Protein AF-A0A7S2PZ03-F1 (afdb_monomer_lite)

Sequence (301 aa):
MKLISATSILLISSYASGVANAALPPGYQEFMHCPPGSCSLYIEHDKGFAGPASAYYKCYDERTEKTTEAVWTGQYTEIEAPEGWIQDPGECEPPMSDPTTNLNFDKPGGLCTTDSDCHATIRYAAPLDAIGPRLCECYAASWRLPFDETEGQTDVIMAMCDPGACDRFEAYCPLASNDNGMAECALRPIDTSSTSTSSSSSEDSPRSRPKKHTRSTTSSSTSTSSDAPPSISKKRTGSTSTSSSTSTSSDESPPSNPIKKRKPAQVQST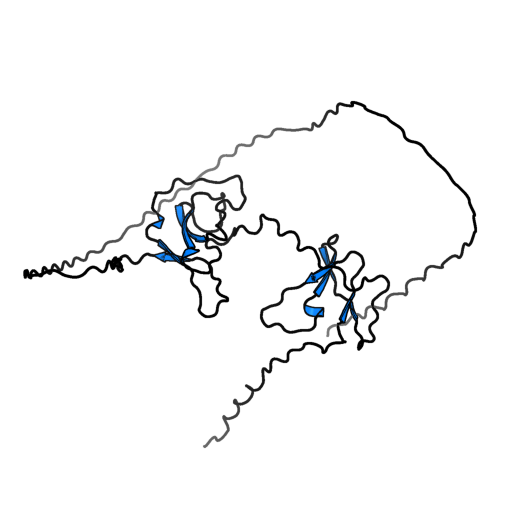TSAAASSDDSSTGIVSPTPAPAPPVQAVAEM

Organism: NCBI:txid267567

Radius of gyration: 38.67 Å; chains: 1; bounding box: 76×119×114 Å

Foldseek 3Di:
DDDDDDDDDDDDDPDDPPPPLAEDPAFAFDKWWAAPQWAKEFDDDPPPDHHYPQVGIWTAHPVVRDTDRTDGGGNPDPDDDPPRIDIHGHHDPDPPCPPLPLAPQADFFDKDLWFVQKFKDALFKAAPPGHDDDHRDITIAGPVHGHDRHSPDPHMDGHDHDPCSCVQKGWGFPDDPPDPSMGTIGIDGDPPPDPPPPPPPDDDDDDDDDDDDDDDDDDDDDDDDDDDDDDDDDDDDDDDDDDDDDDDDDDDDDDDDDDDDDDDDDDDDDDDDDDDDDDDDDDDDDDDDDDDDDDDDDDDD

Secondary structure (DSSP, 8-state):
----------------------PPPTTSS-EEEE-TT-EEEE----TT----HHHHEEEEETTTTEEEPPEEE-TT--PPPPTTPEESPPBPPP----TTTTS-SS-TT-EESSGGGEEEEE--EE-TT--SSPTT-EEEEESSS---TTTT-SS-EEP-PPTTTTTTEEEE----TTSSS-EE-EEEE--TT-------------------------------------------------------------------------------------------PPPPPPPPPP-------

Structure (mmCIF, N/CA/C/O backbone):
data_AF-A0A7S2PZ03-F1
#
_entry.id   AF-A0A7S2PZ03-F1
#
loop_
_atom_site.group_PDB
_atom_site.id
_atom_site.type_symbol
_atom_site.label_atom_id
_atom_site.label_alt_id
_atom_site.label_comp_id
_atom_site.label_asym_id
_atom_site.label_entity_id
_atom_site.label_seq_id
_atom_site.pdbx_PDB_ins_code
_atom_site.Cartn_x
_atom_site.Cartn_y
_atom_site.Cartn_z
_atom_site.occupancy
_atom_site.B_iso_or_equiv
_atom_site.auth_seq_id
_atom_site.auth_comp_id
_atom_site.auth_asym_id
_atom_site.auth_atom_id
_atom_site.pdbx_PDB_model_num
ATOM 1 N N . MET A 1 1 ? 14.331 -68.072 19.093 1.00 47.44 1 MET A N 1
ATOM 2 C CA . MET A 1 1 ? 14.050 -67.419 17.796 1.00 47.44 1 MET A CA 1
ATOM 3 C C . MET A 1 1 ? 12.548 -67.309 17.609 1.00 47.44 1 MET A C 1
ATOM 5 O O . MET A 1 1 ? 11.897 -68.345 17.616 1.00 47.44 1 MET A O 1
ATOM 9 N N . LYS A 1 2 ? 12.066 -66.069 17.455 1.00 41.53 2 LYS A N 1
ATOM 10 C CA . LYS A 1 2 ? 10.853 -65.579 16.763 1.00 41.53 2 LYS A CA 1
ATOM 11 C C . LYS A 1 2 ? 10.275 -64.408 17.563 1.00 41.53 2 LYS A C 1
ATOM 13 O O . LYS A 1 2 ? 9.546 -64.600 18.527 1.00 41.53 2 LYS A O 1
ATOM 18 N N . LEU A 1 3 ? 10.710 -63.207 17.170 1.00 44.12 3 LEU A N 1
ATOM 19 C CA . LEU A 1 3 ? 10.153 -61.933 17.608 1.00 44.12 3 LEU A CA 1
ATOM 20 C C . LEU A 1 3 ? 8.723 -61.797 17.077 1.00 44.12 3 LEU A C 1
ATOM 22 O O . LEU A 1 3 ? 8.489 -61.962 15.882 1.00 44.12 3 LEU A O 1
ATOM 26 N N . ILE A 1 4 ? 7.807 -61.438 17.968 1.00 67.44 4 ILE A N 1
ATOM 27 C CA . ILE A 1 4 ? 6.493 -60.878 17.660 1.00 67.44 4 ILE A CA 1
ATOM 28 C C . ILE A 1 4 ? 6.370 -59.650 18.563 1.00 67.44 4 ILE A C 1
ATOM 30 O O . ILE A 1 4 ? 6.353 -59.821 19.776 1.00 67.44 4 ILE A O 1
ATOM 34 N N . SER A 1 5 ? 6.344 -58.437 18.005 1.00 52.44 5 SER A N 1
ATOM 35 C CA . SER A 1 5 ? 5.714 -57.255 18.626 1.00 52.44 5 SER A CA 1
ATOM 36 C C . SER A 1 5 ? 5.769 -56.088 17.633 1.00 52.44 5 SER A C 1
ATOM 38 O O . SER A 1 5 ? 6.843 -55.613 17.286 1.00 52.44 5 SER A O 1
ATOM 40 N N . ALA A 1 6 ? 4.656 -55.808 16.959 1.00 51.88 6 ALA A N 1
ATOM 41 C CA . ALA A 1 6 ? 3.761 -54.693 17.285 1.00 51.88 6 ALA A CA 1
ATOM 42 C C . ALA A 1 6 ? 4.221 -53.364 16.657 1.00 51.88 6 ALA A C 1
ATOM 44 O O . ALA A 1 6 ? 4.848 -52.521 17.286 1.00 51.88 6 ALA A O 1
ATOM 45 N N . THR A 1 7 ? 3.859 -53.183 15.388 1.00 56.41 7 THR A N 1
ATOM 46 C CA . THR A 1 7 ? 3.870 -51.896 14.684 1.00 56.41 7 THR A CA 1
ATOM 47 C C . THR A 1 7 ? 2.458 -51.656 14.167 1.00 56.41 7 THR A C 1
ATOM 49 O O . THR A 1 7 ? 2.083 -52.034 13.060 1.00 56.41 7 THR A O 1
ATOM 52 N N . SER A 1 8 ? 1.616 -51.103 15.028 1.00 63.56 8 SER A N 1
ATOM 53 C CA . SER A 1 8 ? 0.354 -50.480 14.641 1.00 63.56 8 SER A CA 1
ATOM 54 C C . SER A 1 8 ? -0.056 -49.543 15.761 1.00 63.56 8 SER A C 1
ATOM 56 O O . SER A 1 8 ? -0.135 -49.988 16.898 1.00 63.56 8 SER A O 1
ATOM 58 N N . ILE A 1 9 ? -0.228 -48.268 15.407 1.00 57.03 9 ILE A N 1
ATOM 59 C CA . ILE A 1 9 ? -1.097 -47.210 15.957 1.00 57.03 9 ILE A CA 1
ATOM 60 C C . ILE A 1 9 ? -0.439 -45.894 15.513 1.00 57.03 9 ILE A C 1
ATOM 62 O O . ILE A 1 9 ? 0.416 -45.353 16.199 1.00 57.03 9 ILE A O 1
ATOM 66 N N . LEU A 1 10 ? -0.785 -45.418 14.317 1.00 53.34 10 LEU A N 1
ATOM 67 C CA . LEU A 1 10 ? -0.573 -44.027 13.891 1.00 53.34 10 LEU A CA 1
ATOM 68 C C . LEU A 1 10 ? -1.606 -43.681 12.810 1.00 53.34 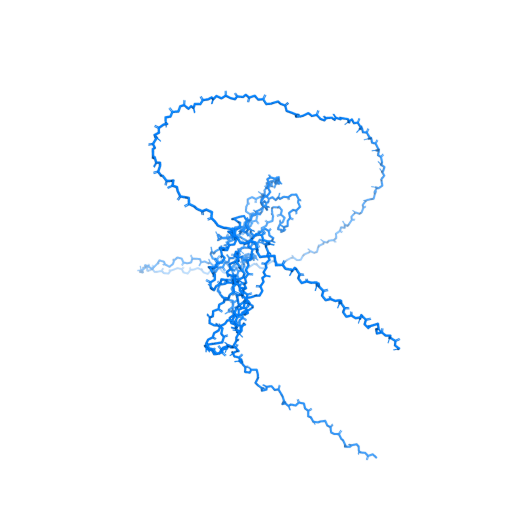10 LEU A C 1
ATOM 70 O O . LEU A 1 10 ? -1.290 -43.295 11.692 1.00 53.34 10 LEU A O 1
ATOM 74 N N . LEU A 1 11 ? -2.877 -43.890 13.135 1.00 60.62 11 LEU A N 1
ATOM 75 C CA . LEU A 1 11 ? -3.996 -43.324 12.397 1.00 60.62 11 LEU A CA 1
ATOM 76 C C . LEU A 1 11 ? -5.030 -42.897 13.433 1.00 60.62 11 LEU A C 1
ATOM 78 O O . LEU A 1 11 ? -5.255 -43.625 14.395 1.00 60.62 11 LEU A O 1
ATOM 82 N N . ILE A 1 12 ? -5.676 -41.762 13.165 1.00 55.19 12 ILE A N 1
ATOM 83 C CA . ILE A 1 12 ? -6.770 -41.117 13.910 1.00 55.19 12 ILE A CA 1
ATOM 84 C C . ILE A 1 12 ? -6.318 -39.940 14.791 1.00 55.19 12 ILE A C 1
ATOM 86 O O . ILE A 1 12 ? -6.269 -40.029 16.012 1.00 55.19 12 ILE A O 1
ATOM 90 N N . SER A 1 13 ? -6.114 -38.789 14.145 1.00 54.91 13 SER A N 1
ATOM 91 C CA . SER A 1 13 ? -6.487 -37.478 14.708 1.00 54.91 13 SER A CA 1
ATOM 92 C C . SER A 1 13 ? -6.533 -36.398 13.613 1.00 54.91 13 SER A C 1
ATOM 94 O O . SER A 1 13 ? -5.894 -35.360 13.697 1.00 54.91 13 SER A O 1
ATOM 96 N N . SER A 1 14 ? -7.312 -36.653 12.554 1.00 55.19 14 SER A N 1
ATOM 97 C CA . SER A 1 14 ? -7.628 -35.676 11.490 1.00 55.19 14 SER A CA 1
ATOM 98 C C . SER A 1 14 ? -9.059 -35.131 11.597 1.00 55.19 14 SER A C 1
ATOM 100 O O . SER A 1 14 ? -9.605 -34.626 10.621 1.00 55.19 14 SER A O 1
ATOM 102 N N . TYR A 1 15 ? -9.704 -35.272 12.757 1.00 52.19 15 TYR A N 1
ATOM 103 C CA . TYR A 1 15 ? -11.097 -34.876 12.937 1.00 52.19 15 TYR A CA 1
ATOM 104 C C . TYR A 1 15 ? -11.191 -33.543 13.676 1.00 52.19 15 TYR A C 1
ATOM 106 O O . TYR A 1 15 ? -10.755 -33.423 14.816 1.00 52.19 15 TYR A O 1
ATOM 114 N N . ALA A 1 16 ? -11.841 -32.598 12.998 1.00 52.53 16 ALA A N 1
ATOM 115 C CA . ALA A 1 16 ? -12.407 -31.363 13.523 1.00 52.53 16 ALA A CA 1
ATOM 116 C C . ALA A 1 16 ? -11.436 -30.201 13.797 1.00 52.53 16 ALA A C 1
ATOM 118 O O . ALA A 1 16 ? -11.432 -29.621 14.877 1.00 52.53 16 ALA A O 1
ATOM 119 N N . SER A 1 17 ? -10.782 -29.701 12.744 1.00 51.84 17 SER A N 1
ATOM 120 C CA . SER A 1 17 ? -10.655 -28.243 12.578 1.00 51.84 17 SER A CA 1
ATOM 121 C C . SER A 1 17 ? -12.033 -27.670 12.224 1.00 51.84 17 SER A C 1
ATOM 123 O O . SER A 1 17 ? -12.273 -27.200 11.115 1.00 51.84 17 SER A O 1
ATOM 125 N N . GLY A 1 18 ? -12.992 -27.806 13.143 1.00 58.25 18 GLY A N 1
ATOM 126 C CA . GLY A 1 18 ? -14.214 -27.026 13.074 1.00 58.25 18 GLY A CA 1
ATOM 127 C C . GLY A 1 18 ? -13.798 -25.579 13.266 1.00 58.25 18 GLY A C 1
ATOM 128 O O . GLY A 1 18 ? -13.222 -25.247 14.299 1.00 58.25 18 GLY A O 1
ATOM 129 N N . VAL A 1 19 ? -14.039 -24.743 12.260 1.00 55.88 19 VAL A N 1
ATOM 130 C CA . VAL A 1 19 ? -13.974 -23.289 12.396 1.00 55.88 19 VAL A CA 1
ATOM 131 C C . VAL A 1 19 ? -15.007 -22.884 13.444 1.00 55.88 19 VAL A C 1
ATOM 133 O O . VAL A 1 19 ? -16.175 -22.643 13.149 1.00 55.88 19 VAL A O 1
ATOM 136 N N . ALA A 1 20 ? -14.599 -22.907 14.710 1.00 58.03 20 ALA A N 1
ATOM 137 C CA . ALA A 1 20 ? -15.341 -22.271 15.772 1.00 58.03 20 ALA A CA 1
ATOM 138 C C . ALA A 1 20 ? -15.239 -20.777 15.485 1.00 58.03 20 ALA A C 1
ATOM 140 O O . ALA A 1 20 ? -14.230 -20.146 15.789 1.00 58.03 20 ALA A O 1
ATOM 141 N N . ASN A 1 21 ? -16.264 -20.231 14.833 1.00 61.31 21 ASN A N 1
ATOM 142 C CA . ASN A 1 21 ? -16.453 -18.794 14.766 1.00 61.31 21 ASN A CA 1
ATOM 143 C C . ASN A 1 21 ? -16.677 -18.337 16.208 1.00 61.31 21 ASN A C 1
ATOM 145 O O . ASN A 1 21 ? -17.795 -18.400 16.718 1.00 61.31 21 ASN A O 1
ATOM 149 N N . ALA A 1 22 ? -15.599 -17.949 16.887 1.00 63.94 22 ALA A N 1
ATOM 150 C CA . ALA A 1 22 ? -15.601 -17.445 18.255 1.00 63.94 22 ALA A CA 1
ATOM 151 C C . ALA A 1 22 ? -16.121 -15.998 18.294 1.00 63.94 22 ALA A C 1
ATOM 153 O O . ALA A 1 22 ? -15.544 -15.124 18.938 1.00 63.94 22 ALA A O 1
ATOM 154 N N . ALA A 1 23 ? -17.210 -15.741 17.568 1.00 73.38 23 ALA A N 1
ATOM 155 C CA . ALA A 1 23 ? -17.984 -14.531 17.726 1.00 73.38 23 ALA A CA 1
ATOM 156 C C . ALA A 1 23 ? -18.760 -14.680 19.033 1.00 73.38 23 ALA A C 1
ATOM 158 O O . ALA A 1 23 ? -19.562 -15.606 19.192 1.00 73.38 23 ALA A O 1
ATOM 159 N N . LEU A 1 24 ? -18.490 -13.795 19.990 1.00 77.19 24 LEU A N 1
ATOM 160 C CA . LEU A 1 24 ? -19.321 -13.709 21.180 1.00 77.19 24 LEU A CA 1
ATOM 161 C C . LEU A 1 24 ? -20.764 -13.416 20.739 1.00 77.19 24 LEU A C 1
ATOM 163 O O . LEU A 1 24 ? -20.967 -12.634 19.804 1.00 77.19 24 LEU A O 1
ATOM 167 N N . PRO A 1 25 ? -21.771 -14.045 21.365 1.00 80.94 25 PRO A N 1
ATOM 168 C CA . PRO A 1 25 ? -23.154 -13.722 21.065 1.00 80.94 25 PRO A CA 1
ATOM 169 C C . PRO A 1 25 ? -23.424 -12.231 21.337 1.00 80.94 25 PRO A C 1
ATOM 171 O O . PRO A 1 25 ? -22.733 -11.618 22.161 1.00 80.94 25 PRO A O 1
ATOM 174 N N . PRO A 1 26 ? -24.430 -11.640 20.667 1.00 81.81 26 PRO A N 1
ATOM 175 C CA . PRO A 1 26 ? -24.859 -10.272 20.944 1.00 81.81 26 PRO A CA 1
ATOM 176 C C . PRO A 1 26 ? -25.066 -10.054 22.450 1.00 81.81 26 PRO A C 1
ATOM 178 O O . PRO A 1 26 ? -25.585 -10.939 23.133 1.00 81.81 26 PRO A O 1
ATOM 181 N N . GLY A 1 27 ? -24.639 -8.901 22.968 1.00 87.12 27 GLY A N 1
ATOM 182 C CA . GLY A 1 27 ? -24.796 -8.546 24.382 1.00 87.12 27 GLY A CA 1
ATOM 183 C C . GLY A 1 27 ? -23.545 -8.572 25.254 1.00 87.12 27 GLY A C 1
ATOM 184 O O . GLY A 1 27 ? -23.590 -8.051 26.365 1.00 87.12 27 GLY A O 1
ATOM 185 N N . TYR A 1 28 ? -22.426 -9.120 24.771 1.00 91.31 28 TYR A N 1
ATOM 186 C CA . TYR A 1 28 ? -21.164 -9.142 25.531 1.00 91.31 28 TYR A CA 1
ATOM 187 C C . TYR A 1 28 ? -20.193 -8.001 25.186 1.00 91.31 28 TYR A C 1
ATOM 189 O O . TYR A 1 28 ? -19.332 -7.666 25.990 1.00 91.31 28 TYR A O 1
ATOM 197 N N . GLN A 1 29 ? -20.294 -7.429 23.987 1.00 93.38 29 GLN A N 1
ATOM 198 C CA . GLN A 1 29 ? -19.396 -6.383 23.482 1.00 93.38 29 GLN A CA 1
ATOM 199 C C . GLN A 1 29 ? -20.195 -5.421 22.598 1.00 93.38 29 GLN A C 1
ATOM 201 O O . GLN A 1 29 ? -20.009 -5.375 21.386 1.00 93.38 29 GLN A O 1
ATOM 206 N N . GLU A 1 30 ? -21.171 -4.743 23.197 1.00 94.31 30 GLU A N 1
ATOM 207 C CA . GLU A 1 30 ? -22.087 -3.853 22.473 1.00 94.31 30 GLU A CA 1
ATOM 208 C C . GLU A 1 30 ? -21.525 -2.441 22.352 1.00 94.31 30 GLU A C 1
ATOM 210 O O . GLU A 1 30 ? -21.660 -1.832 21.296 1.00 94.31 30 GLU A O 1
ATOM 215 N N . PHE A 1 31 ? -20.881 -1.949 23.412 1.00 97.00 31 PHE A N 1
ATOM 216 C CA . PHE A 1 31 ? -20.395 -0.577 23.483 1.00 97.00 31 PHE A CA 1
ATOM 217 C C . PHE A 1 31 ? -18.911 -0.553 23.811 1.00 97.00 31 PHE A C 1
ATOM 219 O O . PHE A 1 31 ? -18.466 -1.156 24.800 1.00 97.00 31 PHE A O 1
ATOM 226 N N . MET A 1 32 ? -18.162 0.164 22.983 1.00 97.56 32 MET A N 1
ATOM 227 C CA . MET A 1 32 ? -16.731 0.366 23.128 1.00 97.56 32 MET A CA 1
ATOM 228 C C . MET A 1 32 ? -16.493 1.668 23.880 1.00 97.56 32 MET A C 1
ATOM 230 O O . MET A 1 32 ? -16.954 2.723 23.464 1.00 97.56 32 MET A O 1
ATOM 234 N N . HIS A 1 33 ? -15.742 1.625 24.971 1.00 98.38 33 HIS A N 1
ATOM 235 C CA . HIS A 1 33 ? -15.369 2.824 25.714 1.00 98.38 33 HIS A CA 1
ATOM 236 C C . HIS A 1 33 ? -13.892 3.118 25.508 1.00 98.38 33 HIS A C 1
ATOM 238 O O . HIS A 1 33 ? -13.062 2.208 25.604 1.00 98.38 33 HIS A O 1
ATOM 244 N N . CYS A 1 34 ? -13.568 4.394 25.296 1.00 98.56 34 CYS A N 1
ATOM 245 C CA . CYS A 1 34 ? -12.196 4.872 25.142 1.00 98.56 34 CYS A CA 1
ATOM 246 C C . CYS A 1 34 ? -11.848 6.041 26.064 1.00 98.56 34 CYS A C 1
ATOM 248 O O . CYS A 1 34 ? -12.735 6.801 26.460 1.00 98.56 34 CYS A O 1
ATOM 250 N N . PRO A 1 35 ? -10.550 6.247 26.358 1.00 98.38 35 PRO A N 1
ATOM 251 C CA . PRO A 1 35 ? -10.088 7.449 27.035 1.00 98.38 35 PRO A CA 1
ATOM 252 C C . PRO A 1 35 ? -10.501 8.727 26.281 1.00 98.38 35 PRO A C 1
ATOM 254 O O . PRO A 1 35 ? -10.578 8.729 25.048 1.00 98.38 35 PRO A O 1
ATOM 257 N N . PRO A 1 36 ? -10.734 9.842 26.992 1.00 97.69 36 PRO A N 1
ATOM 258 C CA . PRO A 1 36 ? -11.101 11.099 26.357 1.00 97.69 36 PRO A CA 1
ATOM 259 C C . PRO A 1 36 ? -9.986 11.602 25.432 1.00 97.69 36 PRO A C 1
ATOM 261 O O . PRO A 1 36 ? -8.812 11.620 25.803 1.00 97.69 36 PRO A O 1
ATOM 264 N N . GLY A 1 37 ? -10.371 12.044 24.233 1.00 96.50 37 GLY A N 1
ATOM 265 C CA . GLY A 1 37 ? -9.438 12.477 23.188 1.00 96.50 37 GLY A CA 1
ATOM 266 C C . GLY A 1 37 ? -8.885 11.343 22.322 1.00 96.50 37 GLY A C 1
ATOM 267 O O . GLY A 1 37 ? -8.108 11.622 21.418 1.00 96.50 37 GLY A O 1
ATOM 268 N N . SER A 1 38 ? -9.279 10.090 22.571 1.00 97.94 38 SER A N 1
ATOM 269 C CA . SER A 1 38 ? -9.024 8.973 21.658 1.00 97.94 38 SER A CA 1
ATOM 270 C C . SER A 1 38 ? -10.199 8.745 20.700 1.00 97.94 38 SER A C 1
ATOM 272 O O . SER A 1 38 ? -11.353 8.993 21.053 1.00 97.94 38 SER A O 1
ATOM 274 N N . CYS A 1 39 ? -9.901 8.231 19.512 1.00 97.94 39 CYS A N 1
ATOM 275 C CA . CYS A 1 39 ? -10.860 7.783 18.502 1.00 97.94 39 CYS A CA 1
ATOM 276 C C . CYS A 1 39 ? -10.876 6.247 18.406 1.00 97.94 39 CYS A C 1
ATOM 278 O O . CYS A 1 39 ? -9.997 5.573 18.960 1.00 97.94 39 CYS A O 1
ATOM 280 N N . SER A 1 40 ? -11.882 5.678 17.738 1.00 97.75 40 SER A N 1
ATOM 281 C CA . SER A 1 40 ? -11.933 4.237 17.471 1.00 97.75 40 SER A CA 1
ATOM 282 C C . SER A 1 40 ? -11.113 3.894 16.223 1.00 97.75 40 SER A C 1
ATOM 284 O O . SER A 1 40 ? -11.355 4.395 15.129 1.00 97.75 40 SER A O 1
ATOM 286 N N . LEU A 1 41 ? -10.106 3.039 16.391 1.00 96.12 41 LEU A N 1
ATOM 287 C CA . LEU A 1 41 ? -9.223 2.576 15.325 1.00 96.12 41 LEU A CA 1
ATOM 288 C C . LEU A 1 41 ? -9.540 1.120 14.997 1.00 96.12 41 LEU A C 1
ATOM 290 O O . LEU A 1 41 ? -9.427 0.255 15.869 1.00 96.12 41 LEU A O 1
ATOM 294 N N . TYR A 1 42 ? -9.882 0.855 13.737 1.00 95.44 42 TYR A N 1
ATOM 295 C CA . TYR A 1 42 ? -10.024 -0.503 13.224 1.00 95.44 42 TYR A CA 1
ATOM 296 C C . TYR A 1 42 ? -8.653 -1.121 12.924 1.00 95.44 42 TYR A C 1
ATOM 298 O O . TYR A 1 42 ? -7.783 -0.483 12.333 1.00 95.44 42 TYR A O 1
ATOM 306 N N . ILE A 1 43 ? -8.468 -2.377 13.317 1.00 94.00 43 ILE A N 1
ATOM 307 C CA . ILE A 1 43 ? -7.257 -3.162 13.097 1.00 94.00 43 ILE A CA 1
ATOM 308 C C . ILE A 1 43 ? -7.579 -4.270 12.110 1.00 94.00 43 ILE A C 1
ATOM 310 O O . ILE A 1 43 ? -8.412 -5.142 12.371 1.00 94.00 43 ILE A O 1
ATOM 314 N N . GLU A 1 44 ? -6.878 -4.245 10.982 1.00 91.00 44 GLU A N 1
ATOM 315 C CA . GLU A 1 44 ? -6.923 -5.327 10.013 1.00 91.00 44 GLU A CA 1
ATOM 316 C C . GLU A 1 44 ? -6.206 -6.564 10.565 1.00 91.00 44 GLU A C 1
ATOM 318 O O . GLU A 1 44 ? -5.082 -6.496 11.061 1.00 91.00 44 GLU A O 1
ATOM 323 N N . HIS A 1 45 ? -6.880 -7.707 10.466 1.00 90.50 45 HIS A N 1
ATOM 324 C CA . HIS A 1 45 ? -6.330 -9.022 10.786 1.00 90.50 45 HIS A CA 1
ATOM 325 C C . HIS A 1 45 ? -6.174 -9.845 9.512 1.00 90.50 45 HIS A C 1
ATOM 327 O O . HIS A 1 45 ? -6.796 -9.555 8.487 1.00 90.50 45 HIS A O 1
ATOM 333 N N . ASP A 1 46 ? -5.390 -10.917 9.601 1.00 87.69 46 ASP A N 1
ATOM 334 C CA . ASP A 1 46 ? -5.234 -11.870 8.507 1.00 87.69 46 ASP A CA 1
ATOM 335 C C . ASP A 1 46 ? -6.586 -12.419 8.026 1.00 87.69 46 ASP A C 1
ATOM 337 O O . ASP A 1 46 ? -7.534 -12.640 8.792 1.00 87.69 46 ASP A O 1
ATOM 341 N N . LYS A 1 47 ? -6.669 -12.690 6.720 1.00 80.38 47 LYS A N 1
ATOM 342 C CA . LYS A 1 47 ? -7.884 -13.207 6.084 1.00 80.38 47 LYS A CA 1
ATOM 343 C C . LYS A 1 47 ? -8.351 -14.494 6.772 1.00 80.38 47 LYS A C 1
ATOM 345 O O . LYS A 1 47 ? -7.626 -15.483 6.829 1.00 80.38 47 LYS A O 1
ATOM 350 N N . GLY A 1 48 ? -9.610 -14.498 7.210 1.00 85.00 48 GLY A N 1
ATOM 351 C CA . GLY A 1 48 ? -10.232 -15.643 7.880 1.00 85.00 48 GLY A CA 1
ATOM 352 C C . GLY A 1 48 ? -10.129 -15.613 9.404 1.00 85.00 48 GLY A C 1
ATOM 353 O O . GLY A 1 48 ? -10.662 -16.516 10.049 1.00 85.00 48 GLY A O 1
ATOM 354 N N . PHE A 1 49 ? -9.507 -14.583 9.985 1.00 88.38 49 PHE A N 1
ATOM 355 C CA . PHE A 1 49 ? -9.666 -14.305 11.405 1.00 88.38 49 PHE A CA 1
ATOM 356 C C . PHE A 1 49 ? -11.143 -14.005 11.705 1.00 88.38 49 PHE A C 1
ATOM 358 O O . PHE A 1 49 ? -11.790 -13.218 11.017 1.00 88.38 49 PHE A O 1
ATOM 365 N N . ALA A 1 50 ? -11.690 -14.689 12.707 1.00 87.38 50 ALA A N 1
ATOM 366 C CA . ALA A 1 50 ? -13.036 -14.489 13.222 1.00 87.38 50 ALA A CA 1
ATOM 367 C C . ALA A 1 50 ? -12.933 -14.471 14.748 1.00 87.38 50 ALA A C 1
ATOM 369 O O . ALA A 1 50 ? -12.536 -15.463 15.360 1.00 87.38 50 ALA A O 1
ATOM 370 N N . GLY A 1 51 ? -13.262 -13.339 15.360 1.00 89.56 51 GLY A N 1
ATOM 371 C CA . GLY A 1 51 ? -13.023 -13.101 16.777 1.00 89.56 51 GLY A CA 1
ATOM 372 C C . GLY A 1 51 ? -13.993 -12.080 17.371 1.00 89.56 51 GLY A C 1
ATOM 373 O O . GLY A 1 51 ? -14.901 -11.619 16.675 1.00 89.56 51 GLY A O 1
ATOM 374 N N . PRO A 1 52 ? -13.822 -11.743 18.658 1.00 93.06 52 PRO A N 1
ATOM 375 C CA . PRO A 1 52 ? -14.612 -10.712 19.325 1.00 93.06 52 PRO A CA 1
ATOM 376 C C . PRO A 1 52 ? -14.386 -9.332 18.689 1.00 93.06 52 PRO A C 1
ATOM 378 O O . PRO A 1 52 ? -13.317 -9.074 18.135 1.00 93.06 52 PRO A O 1
ATOM 381 N N . ALA A 1 53 ? -15.356 -8.422 18.816 1.00 93.31 53 ALA A N 1
ATOM 382 C CA . ALA A 1 53 ? -15.241 -7.041 18.334 1.00 93.31 53 ALA A CA 1
ATOM 383 C C . ALA A 1 53 ? -14.013 -6.330 18.930 1.00 93.31 53 ALA A C 1
ATOM 385 O O . ALA A 1 53 ? -13.313 -5.601 18.230 1.00 93.31 53 ALA A O 1
ATOM 386 N N . SER A 1 54 ? -13.669 -6.656 20.179 1.00 94.94 54 SER A N 1
ATOM 387 C CA . SER A 1 54 ? -12.465 -6.167 20.857 1.00 94.94 54 SER A CA 1
ATOM 388 C C . SER A 1 54 ? -11.144 -6.523 20.181 1.00 94.94 54 SER A C 1
ATOM 390 O O . SER A 1 54 ? -10.135 -5.893 20.470 1.00 94.94 54 SER A O 1
ATOM 392 N N . ALA A 1 55 ? -11.112 -7.534 19.311 1.00 95.12 55 ALA A N 1
ATOM 393 C CA . ALA A 1 55 ? -9.919 -7.825 18.526 1.00 95.12 55 ALA A CA 1
ATOM 394 C C . ALA A 1 55 ? -9.756 -6.837 17.361 1.00 95.12 55 ALA A C 1
ATOM 396 O O . ALA A 1 55 ? -8.630 -6.533 16.978 1.00 95.12 55 ALA A O 1
ATOM 397 N N . TYR A 1 56 ? -10.863 -6.335 16.812 1.00 95.38 56 TYR A N 1
ATOM 398 C CA . TYR A 1 56 ? -10.877 -5.487 15.622 1.00 95.38 56 TYR A CA 1
ATOM 399 C C . TYR A 1 56 ? -10.794 -4.001 15.925 1.00 95.38 56 TYR A C 1
ATOM 401 O O . TYR A 1 56 ? -10.421 -3.250 15.038 1.00 95.38 56 TYR A O 1
ATOM 409 N N . TYR A 1 57 ? -11.128 -3.563 17.138 1.00 96.81 57 TYR A N 1
ATOM 410 C CA . TYR A 1 57 ? -11.108 -2.144 17.471 1.00 96.81 57 TYR A CA 1
ATOM 411 C C . TYR A 1 57 ? -10.265 -1.853 18.706 1.00 96.81 57 TYR A C 1
ATOM 413 O O . TYR A 1 57 ? -10.342 -2.554 19.718 1.00 96.81 57 TYR A O 1
ATOM 421 N N . LYS A 1 58 ? -9.492 -0.768 18.623 1.00 97.44 58 LYS A N 1
ATOM 422 C CA . LYS A 1 58 ? -8.716 -0.191 19.726 1.00 97.44 58 LYS A CA 1
ATOM 423 C C . LYS A 1 58 ? -8.950 1.307 19.828 1.00 97.44 58 LYS A C 1
ATOM 425 O O . LYS A 1 58 ? -9.415 1.939 18.887 1.00 97.44 58 LYS A O 1
ATOM 430 N N . CYS A 1 59 ? -8.602 1.879 20.970 1.00 98.25 59 CYS A N 1
ATOM 431 C CA . CYS A 1 59 ? -8.616 3.322 21.160 1.00 98.25 59 CYS A CA 1
ATOM 432 C C . CYS A 1 59 ? -7.280 3.901 20.691 1.00 98.25 59 CYS A C 1
ATOM 434 O O . CYS A 1 59 ? -6.229 3.441 21.142 1.00 98.25 59 CYS A O 1
ATOM 436 N N . TYR A 1 60 ? -7.296 4.904 19.821 1.00 97.50 60 TYR A N 1
ATOM 437 C CA . TYR A 1 60 ? -6.085 5.568 19.337 1.00 97.50 60 TYR A CA 1
ATOM 438 C C . TYR A 1 60 ? -6.080 7.042 19.734 1.00 97.50 60 TYR A C 1
ATOM 440 O O . TYR A 1 60 ? -7.056 7.751 19.506 1.00 97.50 60 TYR A O 1
ATOM 448 N N . ASP A 1 61 ? -4.991 7.493 20.353 1.00 97.06 61 ASP A N 1
ATOM 449 C CA . ASP A 1 61 ? -4.761 8.900 20.684 1.00 97.06 61 ASP A CA 1
ATOM 450 C C . ASP A 1 61 ? -3.826 9.518 19.640 1.00 97.06 61 ASP A C 1
ATOM 452 O O . ASP A 1 61 ? -2.618 9.275 19.659 1.00 97.06 61 ASP A O 1
ATOM 456 N N . GLU A 1 62 ? -4.384 10.344 18.754 1.00 92.81 62 GLU A N 1
ATOM 457 C CA . GLU A 1 62 ? -3.650 11.030 17.681 1.00 92.81 62 GLU A CA 1
ATOM 458 C C . GLU A 1 62 ? -2.501 11.900 18.200 1.00 92.81 62 GLU A C 1
ATOM 460 O O . GLU A 1 62 ? -1.488 12.063 17.526 1.00 92.81 62 GLU A O 1
ATOM 465 N N . ARG A 1 63 ? -2.624 12.462 19.408 1.00 93.88 63 ARG A N 1
ATOM 466 C CA . ARG A 1 63 ? -1.610 13.371 19.955 1.00 93.88 63 ARG A CA 1
ATOM 467 C C . ARG A 1 63 ? -0.388 12.622 20.468 1.00 93.88 63 ARG A C 1
ATOM 469 O O . ARG A 1 63 ? 0.708 13.179 20.483 1.00 93.88 63 ARG A O 1
ATOM 476 N N . THR A 1 64 ? -0.585 11.413 20.987 1.00 96.06 64 THR A N 1
ATOM 477 C CA . THR A 1 64 ? 0.502 10.608 21.561 1.00 96.06 64 THR A CA 1
ATOM 478 C C . THR A 1 64 ? 0.933 9.454 20.667 1.00 96.06 64 THR A C 1
ATOM 480 O O . THR A 1 64 ? 1.926 8.807 20.996 1.00 96.06 64 THR A O 1
ATOM 483 N N . GLU A 1 65 ? 0.206 9.214 19.571 1.00 93.56 65 GLU A N 1
ATOM 484 C CA . GLU A 1 65 ? 0.376 8.091 18.643 1.00 93.56 65 GLU A CA 1
ATOM 485 C C . GLU A 1 65 ? 0.347 6.732 19.361 1.00 93.56 65 GLU A C 1
ATOM 487 O O . GLU A 1 65 ? 1.018 5.770 18.983 1.00 93.56 65 GLU A O 1
ATOM 492 N N . LYS A 1 66 ? -0.421 6.641 20.455 1.00 96.50 66 LYS A N 1
ATOM 493 C CA . LYS A 1 66 ? -0.536 5.422 21.261 1.00 96.50 66 LYS A CA 1
ATOM 494 C C . LYS A 1 66 ? -1.889 4.770 21.060 1.00 96.50 66 LYS A C 1
ATOM 496 O O . LYS A 1 66 ? -2.935 5.391 21.232 1.00 96.50 66 LYS A O 1
ATOM 501 N N . THR A 1 67 ? -1.854 3.471 20.789 1.00 96.69 67 THR A N 1
ATOM 502 C CA . THR A 1 67 ? -3.029 2.604 20.864 1.00 96.69 67 THR A CA 1
ATOM 503 C C . THR A 1 67 ? -3.205 2.086 22.286 1.00 96.69 67 THR A C 1
ATOM 505 O O . THR A 1 67 ? -2.245 1.613 22.901 1.00 96.69 67 THR A O 1
ATOM 508 N N . THR A 1 68 ? -4.429 2.115 22.791 1.00 97.62 68 THR A N 1
ATOM 509 C CA . THR A 1 68 ? -4.822 1.535 24.076 1.00 97.62 68 THR A CA 1
ATOM 510 C C . THR A 1 68 ? -5.976 0.558 23.875 1.00 97.62 68 THR A C 1
ATOM 512 O O . THR A 1 68 ? -6.751 0.671 22.923 1.00 97.62 68 THR A O 1
ATOM 515 N N . GLU A 1 69 ? -6.058 -0.450 24.742 1.00 97.56 69 GLU A N 1
ATOM 516 C CA . GLU A 1 69 ? -7.160 -1.412 24.711 1.00 97.56 69 GLU A CA 1
ATOM 517 C C . GLU A 1 69 ? -8.453 -0.734 25.169 1.00 97.56 69 GLU A C 1
ATOM 519 O O . GLU A 1 69 ? -8.467 -0.016 26.173 1.00 97.56 69 GLU A O 1
ATOM 524 N N . ALA A 1 70 ? -9.533 -0.968 24.428 1.00 97.31 70 ALA A N 1
ATOM 525 C CA . ALA A 1 70 ? -10.838 -0.426 24.765 1.00 97.31 70 ALA A CA 1
ATOM 526 C C . ALA A 1 70 ? -11.515 -1.250 25.865 1.00 97.31 70 ALA A C 1
ATOM 528 O O . ALA A 1 70 ? -11.324 -2.467 25.958 1.00 97.31 70 ALA A O 1
ATOM 529 N N . VAL A 1 71 ? -12.354 -0.599 26.669 1.00 98.00 71 VAL A N 1
ATOM 530 C CA . VAL A 1 71 ? -13.208 -1.301 27.632 1.00 98.00 71 VAL A CA 1
ATOM 531 C C . VAL A 1 71 ? -14.540 -1.588 26.960 1.00 98.00 71 VAL A C 1
ATOM 533 O O . VAL A 1 71 ? -15.241 -0.674 26.537 1.00 98.00 71 VAL A O 1
ATOM 536 N N . TRP A 1 72 ? -14.884 -2.867 26.852 1.00 97.00 72 TRP A N 1
ATOM 537 C CA . TRP A 1 72 ? -16.124 -3.305 26.222 1.00 97.00 72 TRP A CA 1
ATOM 538 C C . TRP A 1 72 ? -17.181 -3.583 27.275 1.00 97.00 72 TRP A C 1
ATOM 540 O O . TRP A 1 72 ? -16.931 -4.300 28.244 1.00 97.00 72 TRP A O 1
ATOM 550 N N . THR A 1 73 ? -18.365 -3.028 27.053 1.00 96.69 73 THR A N 1
ATOM 551 C CA . THR A 1 73 ? -19.541 -3.234 27.903 1.00 96.69 73 THR A CA 1
ATOM 552 C C . THR A 1 73 ? -20.701 -3.757 27.058 1.00 96.69 73 THR A C 1
ATOM 554 O O . THR A 1 73 ? -20.706 -3.635 25.830 1.00 96.69 73 THR A O 1
ATOM 557 N N . GLY A 1 74 ? -21.689 -4.362 27.702 1.00 95.38 74 GLY A N 1
ATOM 558 C CA . GLY A 1 74 ? -22.916 -4.830 27.070 1.00 95.38 74 GLY A CA 1
ATOM 559 C C . GLY A 1 74 ? -23.929 -5.309 28.103 1.00 95.38 74 GLY A C 1
ATOM 560 O O . GLY A 1 74 ? -23.604 -5.465 29.282 1.00 95.38 74 GLY A O 1
ATOM 561 N N . GLN A 1 75 ? -25.162 -5.560 27.663 1.00 95.75 75 GLN A N 1
ATOM 562 C CA . GLN A 1 75 ? -26.268 -5.992 28.535 1.00 95.75 75 GLN A CA 1
ATOM 563 C C . GLN A 1 75 ? -25.988 -7.260 29.371 1.00 95.75 75 GLN A C 1
ATOM 565 O O . GLN A 1 75 ? -26.659 -7.479 30.379 1.00 95.75 75 GLN A O 1
ATOM 570 N N . TYR A 1 76 ? -25.032 -8.104 28.960 1.00 94.00 76 TYR A N 1
ATOM 571 C CA . TYR A 1 76 ? -24.676 -9.353 29.648 1.00 94.00 76 TYR A CA 1
ATOM 572 C C . TYR A 1 76 ? -23.305 -9.316 30.332 1.00 94.00 76 TYR A C 1
ATOM 574 O O . TYR A 1 76 ? -22.819 -10.354 30.786 1.00 94.00 76 TYR A O 1
ATOM 582 N N . THR A 1 77 ? -22.671 -8.146 30.420 1.00 92.94 77 THR A N 1
ATOM 583 C CA . THR A 1 77 ? -21.412 -7.966 31.151 1.00 92.94 77 THR A CA 1
ATOM 584 C C . THR A 1 77 ? -21.626 -7.112 32.388 1.00 92.94 77 THR A C 1
ATOM 586 O O . THR A 1 77 ? -22.227 -6.049 32.302 1.00 92.94 77 THR A O 1
ATOM 589 N N . GLU A 1 78 ? -21.046 -7.515 33.515 1.00 94.94 78 GLU A N 1
ATOM 590 C CA . GLU A 1 78 ? -21.000 -6.708 34.747 1.00 94.94 78 GLU A CA 1
ATOM 591 C C . GLU A 1 78 ? -19.843 -5.687 34.740 1.00 94.94 78 GLU A C 1
ATOM 593 O O . GLU A 1 78 ? -19.440 -5.178 35.782 1.00 94.94 78 GLU A O 1
ATOM 598 N N . ILE A 1 79 ? -19.253 -5.424 33.571 1.00 95.56 79 ILE A N 1
ATOM 599 C CA . ILE A 1 79 ? -18.113 -4.519 33.431 1.00 95.56 79 ILE A CA 1
ATOM 600 C C . ILE A 1 79 ? -18.647 -3.096 33.300 1.00 95.56 79 ILE A C 1
ATOM 602 O O . ILE A 1 79 ? -19.391 -2.788 32.371 1.00 95.56 79 ILE A O 1
ATOM 606 N N . GLU A 1 80 ? -18.227 -2.226 34.211 1.00 97.06 80 GLU A N 1
ATOM 607 C CA . GLU A 1 80 ? -18.454 -0.787 34.117 1.00 97.06 80 GLU A CA 1
ATOM 608 C C . GLU A 1 80 ? -17.223 -0.108 33.507 1.00 97.06 80 GLU A C 1
ATOM 610 O O . GLU A 1 80 ? -16.078 -0.443 33.830 1.00 97.06 80 GLU A O 1
ATOM 615 N N . ALA A 1 81 ? -17.454 0.841 32.599 1.0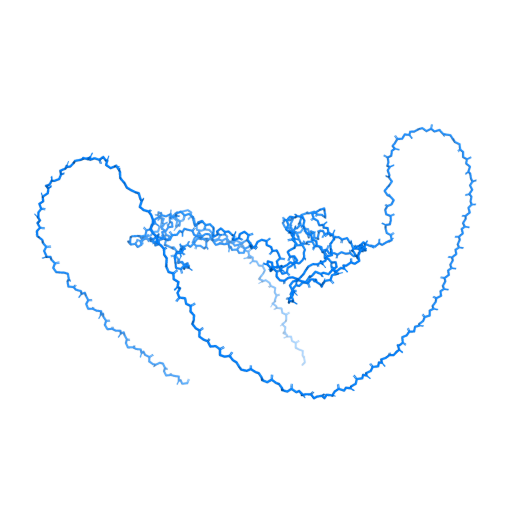0 97.31 81 ALA A N 1
ATOM 616 C CA . ALA A 1 81 ? -16.379 1.628 32.014 1.00 97.31 81 ALA A CA 1
ATOM 617 C C . ALA A 1 81 ? -15.756 2.563 33.069 1.00 97.31 81 ALA A C 1
ATOM 619 O O . ALA A 1 81 ? -16.479 3.078 33.927 1.00 97.31 81 ALA A O 1
ATOM 620 N N . PRO A 1 82 ? -14.435 2.819 33.023 1.00 97.81 82 PRO A N 1
ATOM 621 C CA . PRO A 1 82 ? -13.813 3.765 33.939 1.00 97.81 82 PRO A CA 1
ATOM 622 C C . PRO A 1 82 ? -14.407 5.174 33.798 1.00 97.81 82 PRO A C 1
ATOM 624 O O . PRO A 1 82 ? -14.818 5.595 32.716 1.00 97.81 82 PRO A O 1
ATOM 627 N N . GLU A 1 83 ? -14.415 5.927 34.899 1.00 97.62 83 GLU A N 1
ATOM 628 C CA . GLU A 1 83 ? -14.983 7.275 34.923 1.00 97.62 83 GLU A CA 1
ATOM 629 C C . GLU A 1 83 ? -14.306 8.196 33.890 1.00 97.62 83 GLU A C 1
ATOM 631 O O . GLU A 1 83 ? -13.078 8.258 33.785 1.00 97.62 83 GLU A O 1
ATOM 636 N N . GLY A 1 84 ? -15.124 8.914 33.114 1.00 97.12 84 GLY A N 1
ATOM 637 C CA . GLY A 1 84 ? -14.667 9.863 32.094 1.00 97.12 84 GLY A CA 1
ATOM 638 C C . GLY A 1 84 ? -14.315 9.251 30.735 1.00 97.12 84 GLY A C 1
ATOM 639 O O . GLY A 1 84 ? -13.901 9.991 29.841 1.00 97.12 84 GLY A O 1
ATOM 640 N N . TRP A 1 85 ? -14.478 7.938 30.556 1.00 98.06 85 TRP A N 1
ATOM 641 C CA . TRP A 1 85 ? -14.344 7.308 29.244 1.00 98.06 85 TRP A CA 1
ATOM 642 C C . TRP A 1 85 ? -15.556 7.629 28.362 1.00 98.06 85 TRP A C 1
ATOM 644 O O . TRP A 1 85 ? -16.683 7.762 28.841 1.00 98.06 85 TRP A O 1
ATOM 654 N N . ILE A 1 86 ? -15.303 7.803 27.068 1.00 98.12 86 ILE A N 1
ATOM 655 C CA . ILE A 1 86 ? -16.313 8.144 26.068 1.00 98.12 86 ILE A CA 1
ATOM 656 C C . ILE A 1 86 ? -16.806 6.848 25.437 1.00 98.12 86 ILE A C 1
ATOM 658 O O . ILE A 1 86 ? -16.004 6.059 24.933 1.00 98.12 86 ILE A O 1
ATOM 662 N N . GLN A 1 87 ? -18.121 6.657 25.464 1.00 97.88 87 GLN A N 1
ATOM 663 C CA . GLN A 1 87 ? -18.787 5.555 24.789 1.00 97.88 87 GLN A CA 1
ATOM 664 C C . GLN A 1 87 ? -18.845 5.808 23.277 1.00 97.88 87 GLN A C 1
ATOM 666 O O . GLN A 1 87 ? -19.257 6.888 22.854 1.00 97.88 87 GLN A O 1
ATOM 671 N N . ASP A 1 88 ? -18.462 4.798 22.501 1.00 96.62 88 ASP A N 1
ATOM 672 C CA . ASP A 1 88 ? -18.476 4.733 21.039 1.00 96.62 88 ASP A CA 1
ATOM 673 C C . ASP A 1 88 ? -17.893 6.003 20.392 1.00 96.62 88 ASP A C 1
ATOM 675 O O . ASP A 1 88 ? -18.604 6.741 19.699 1.00 96.62 88 ASP A O 1
ATOM 679 N N . PRO A 1 89 ? -16.600 6.313 20.639 1.00 97.00 89 PRO A N 1
ATOM 680 C CA . PRO A 1 89 ? -15.972 7.465 20.009 1.00 97.00 89 PRO A CA 1
ATOM 681 C C . PRO A 1 89 ? -15.989 7.303 18.485 1.00 97.00 89 PRO A C 1
ATOM 683 O O . PRO A 1 89 ? -15.915 6.186 17.961 1.00 97.00 89 PRO A O 1
ATOM 686 N N . GLY A 1 90 ? -16.036 8.433 17.774 1.00 96.56 90 GLY A N 1
ATOM 687 C CA . GLY A 1 90 ? -15.956 8.444 16.315 1.00 96.56 90 GLY A CA 1
ATOM 688 C C . GLY A 1 90 ? -14.731 7.684 15.804 1.00 96.56 90 GLY A C 1
ATOM 689 O O . GLY A 1 90 ? -13.702 7.623 16.486 1.00 96.56 90 GLY A O 1
ATOM 690 N N . GLU A 1 91 ? -14.864 7.089 14.621 1.00 96.38 91 GLU A N 1
ATOM 691 C CA . GLU A 1 91 ? -13.747 6.438 13.939 1.00 96.38 91 GLU A CA 1
ATOM 692 C C . GLU A 1 91 ? -12.624 7.449 13.723 1.00 96.38 91 GLU A C 1
ATOM 694 O O . GLU A 1 91 ? -12.878 8.614 13.402 1.00 96.38 91 GLU A O 1
ATOM 699 N N . CYS A 1 92 ? -11.386 7.010 13.940 1.00 94.06 92 CYS A N 1
ATOM 700 C CA . CYS A 1 92 ? -10.229 7.827 13.622 1.00 94.06 92 CYS A CA 1
ATOM 701 C C . CYS A 1 92 ? -10.294 8.205 12.150 1.00 94.06 92 CYS A C 1
ATOM 703 O O . CYS A 1 92 ? -10.536 7.340 11.300 1.00 94.06 92 CYS A O 1
ATOM 705 N N . GLU A 1 93 ? -10.041 9.476 11.839 1.00 89.25 93 GLU A N 1
ATOM 706 C CA . GLU A 1 93 ? -9.752 9.808 10.455 1.00 89.25 93 GLU A CA 1
ATOM 707 C C . GLU A 1 93 ? -8.517 8.982 10.081 1.00 89.25 93 GLU A C 1
ATOM 709 O O . GLU A 1 93 ? -7.509 9.049 10.798 1.00 89.25 93 GLU A O 1
ATOM 714 N N . PRO A 1 94 ? -8.587 8.130 9.037 1.00 76.00 94 PRO A N 1
ATOM 715 C CA . PRO A 1 94 ? -7.403 7.414 8.600 1.00 76.00 94 PRO A CA 1
ATOM 716 C C . PRO A 1 94 ? -6.334 8.482 8.404 1.00 76.00 94 PRO A C 1
ATOM 718 O O . PRO A 1 94 ? -6.669 9.513 7.803 1.00 76.00 94 PRO A O 1
ATOM 721 N N . PRO A 1 95 ? -5.107 8.299 8.943 1.00 66.06 95 PRO A N 1
ATOM 722 C CA . PRO A 1 95 ? -4.045 9.272 8.732 1.00 66.06 95 PRO A CA 1
ATOM 723 C C . PRO A 1 95 ? -4.050 9.493 7.238 1.00 66.06 95 PRO A C 1
ATOM 725 O O . PRO A 1 95 ? -3.896 8.493 6.534 1.00 66.06 95 PRO A O 1
ATOM 728 N N . MET A 1 96 ? -4.415 10.708 6.783 1.00 54.78 96 MET A N 1
ATOM 729 C CA . MET A 1 96 ? -4.632 10.975 5.362 1.00 54.78 96 MET A CA 1
ATOM 730 C C . MET A 1 96 ? -3.421 10.382 4.697 1.00 54.78 96 MET A C 1
ATOM 732 O O . MET A 1 96 ? -2.327 10.889 4.945 1.00 54.78 96 MET A O 1
ATOM 736 N N . SER A 1 97 ? -3.610 9.239 4.027 1.00 49.00 97 SER A N 1
ATOM 737 C CA . SER A 1 97 ? -2.500 8.428 3.557 1.00 49.00 97 SER A CA 1
ATOM 738 C C . SER A 1 97 ? -1.701 9.408 2.748 1.00 49.00 97 SER A C 1
ATOM 740 O O . SER A 1 97 ? -2.268 9.944 1.787 1.00 49.00 97 SER A O 1
ATOM 742 N N . ASP A 1 98 ? -0.518 9.774 3.248 1.00 49.75 98 ASP A N 1
ATOM 743 C CA . ASP A 1 98 ? 0.236 10.887 2.703 1.00 49.75 98 ASP A CA 1
ATOM 744 C C . ASP A 1 98 ? 0.218 10.649 1.193 1.00 49.75 98 ASP A C 1
ATOM 746 O O . ASP A 1 98 ? 0.586 9.539 0.788 1.00 49.75 98 ASP A O 1
ATOM 750 N N . PRO A 1 99 ? -0.339 11.553 0.360 1.00 53.25 99 PRO A N 1
ATOM 751 C CA . PRO A 1 99 ? -0.571 11.273 -1.060 1.00 53.25 99 PRO A CA 1
ATOM 752 C C . PRO A 1 99 ? 0.709 10.832 -1.791 1.00 53.25 99 PRO A C 1
ATOM 754 O O . PRO A 1 99 ? 0.651 10.325 -2.908 1.00 53.25 99 PRO A O 1
ATOM 757 N N . THR A 1 100 ? 1.854 10.969 -1.128 1.00 50.59 100 THR A N 1
ATOM 758 C CA . THR A 1 100 ? 3.184 10.509 -1.500 1.00 50.59 100 THR A CA 1
ATOM 759 C C . THR A 1 100 ? 3.470 9.006 -1.267 1.00 50.59 100 THR A C 1
ATOM 761 O O . THR A 1 100 ? 4.449 8.505 -1.807 1.00 50.59 100 THR A O 1
ATOM 764 N N . THR A 1 101 ? 2.651 8.239 -0.529 1.00 50.56 101 THR A N 1
ATOM 765 C CA . THR A 1 101 ? 2.920 6.806 -0.210 1.00 50.56 101 THR A CA 1
ATOM 766 C C . THR A 1 101 ? 2.297 5.783 -1.166 1.00 50.56 101 THR A C 1
ATOM 768 O O . THR A 1 101 ? 2.515 4.586 -1.005 1.00 50.56 101 THR A O 1
ATOM 771 N N . ASN A 1 102 ? 1.588 6.220 -2.211 1.00 50.19 102 ASN A N 1
ATOM 772 C CA . ASN A 1 102 ? 1.134 5.342 -3.303 1.00 50.19 102 ASN A CA 1
ATOM 773 C C . ASN A 1 102 ? 2.084 5.338 -4.510 1.00 50.19 102 ASN A C 1
ATOM 775 O O . ASN A 1 102 ? 1.676 5.044 -5.633 1.00 50.19 102 ASN A O 1
ATOM 779 N N . LEU A 1 103 ? 3.352 5.677 -4.307 1.00 55.28 103 LEU A N 1
ATOM 780 C CA . LEU A 1 103 ? 4.372 5.455 -5.318 1.00 55.28 103 LEU A CA 1
ATOM 781 C C . LEU A 1 103 ? 5.075 4.158 -4.947 1.00 55.28 103 LEU A C 1
ATOM 783 O O . LEU A 1 103 ? 5.557 3.976 -3.831 1.00 55.28 103 LEU A O 1
ATOM 787 N N . ASN A 1 104 ? 5.026 3.200 -5.865 1.00 59.78 104 ASN A N 1
ATOM 788 C CA . ASN A 1 104 ? 5.569 1.866 -5.671 1.00 59.78 104 ASN A CA 1
ATOM 789 C C . ASN A 1 104 ? 7.102 1.941 -5.768 1.00 59.78 104 ASN A C 1
ATOM 791 O O . ASN A 1 104 ? 7.678 1.544 -6.774 1.00 59.78 104 ASN A O 1
ATOM 795 N N . PHE A 1 105 ? 7.742 2.541 -4.762 1.00 62.16 105 PHE A N 1
ATOM 796 C CA . PHE A 1 105 ? 9.162 2.903 -4.773 1.00 62.16 105 PHE A CA 1
ATOM 797 C C . PHE A 1 105 ? 10.079 1.686 -4.931 1.00 62.16 105 PHE A C 1
ATOM 799 O O . PHE A 1 105 ? 11.068 1.741 -5.653 1.00 62.16 105 PHE A O 1
ATOM 806 N N . ASP A 1 106 ? 9.704 0.558 -4.326 1.00 59.91 106 ASP A N 1
ATOM 807 C CA . ASP A 1 106 ? 10.574 -0.619 -4.251 1.00 59.91 106 ASP A CA 1
ATOM 808 C C . ASP A 1 106 ? 10.252 -1.707 -5.286 1.00 59.91 106 ASP A C 1
ATOM 810 O O . ASP A 1 106 ? 11.036 -2.646 -5.461 1.00 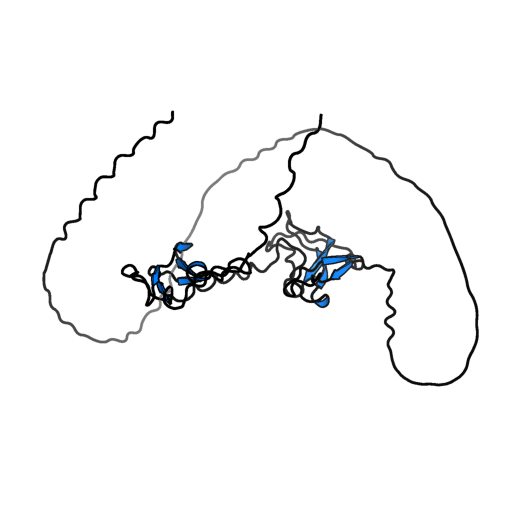59.91 106 ASP A O 1
ATOM 814 N N . LYS A 1 107 ? 9.091 -1.636 -5.955 1.00 72.56 107 LYS A N 1
ATOM 815 C CA . LYS A 1 107 ? 8.602 -2.725 -6.812 1.00 72.56 107 LYS A CA 1
ATOM 816 C C . LYS A 1 107 ? 8.142 -2.247 -8.191 1.00 72.56 107 LYS A C 1
ATOM 818 O O . LYS A 1 107 ? 7.011 -1.776 -8.346 1.00 72.56 107 LYS A O 1
ATOM 823 N N . PRO A 1 108 ? 8.986 -2.405 -9.226 1.00 75.56 108 PRO A N 1
ATOM 824 C CA . PRO A 1 108 ? 8.553 -2.215 -10.603 1.00 75.56 108 PRO A CA 1
ATOM 825 C C . PRO A 1 108 ? 7.524 -3.299 -10.965 1.00 75.56 108 PRO A C 1
ATOM 827 O O . PRO A 1 108 ? 7.797 -4.488 -10.835 1.00 75.56 108 PRO A O 1
ATOM 830 N N . GLY A 1 109 ? 6.342 -2.897 -11.420 1.00 78.81 109 GLY A N 1
ATOM 831 C CA . GLY A 1 109 ? 5.251 -3.824 -11.736 1.00 78.81 109 GLY A CA 1
ATOM 832 C C . GLY A 1 109 ? 3.905 -3.137 -11.598 1.00 78.81 109 GLY A C 1
ATOM 833 O O . GLY A 1 109 ? 3.139 -3.025 -12.550 1.00 78.81 109 GLY A O 1
ATOM 834 N N . GLY A 1 110 ? 3.638 -2.590 -10.413 1.00 86.44 110 GLY A N 1
ATOM 835 C CA . GLY A 1 110 ? 2.318 -2.051 -10.082 1.00 86.44 110 GLY A CA 1
ATOM 836 C C . GLY A 1 110 ? 1.218 -3.124 -10.132 1.00 86.44 110 GLY A C 1
ATOM 837 O O . GLY A 1 110 ? 1.419 -4.251 -10.586 1.00 86.44 110 GLY A O 1
ATOM 838 N N . LEU A 1 111 ? 0.032 -2.787 -9.626 1.00 89.19 111 LEU A N 1
ATOM 839 C CA . LEU A 1 111 ? -1.081 -3.736 -9.543 1.00 89.19 111 LEU A CA 1
ATOM 840 C C . LEU A 1 111 ? -1.871 -3.798 -10.852 1.00 89.19 111 LEU A C 1
ATOM 842 O O . LEU A 1 111 ? -2.132 -2.770 -11.482 1.00 89.19 111 LEU A O 1
ATOM 846 N N . CYS A 1 112 ? -2.307 -4.994 -11.227 1.00 92.12 112 CYS A N 1
ATOM 847 C CA . CYS A 1 112 ? -3.082 -5.262 -12.429 1.00 92.12 112 CYS A CA 1
ATOM 848 C C . CYS A 1 112 ? -4.238 -6.224 -12.151 1.00 92.12 112 CYS A C 1
ATOM 850 O O . CYS A 1 112 ? -4.196 -7.039 -11.230 1.00 92.12 112 CYS A O 1
ATOM 852 N N . THR A 1 113 ? -5.275 -6.127 -12.979 1.00 92.56 113 THR A N 1
ATOM 853 C CA . THR A 1 113 ? -6.427 -7.046 -12.981 1.00 92.56 113 THR A CA 1
ATOM 854 C C . THR A 1 113 ? -6.615 -7.739 -14.326 1.00 92.56 113 THR A C 1
ATOM 856 O O . THR A 1 113 ? -7.346 -8.717 -14.428 1.00 92.56 113 THR A O 1
ATOM 859 N N . THR A 1 114 ? -5.980 -7.216 -15.371 1.00 92.81 114 THR A N 1
ATOM 860 C CA . THR A 1 114 ? -6.018 -7.701 -16.749 1.00 92.81 114 THR A CA 1
ATOM 861 C C . THR A 1 114 ? -4.670 -7.426 -17.408 1.00 92.81 114 THR A C 1
ATOM 863 O O . THR A 1 114 ? -3.968 -6.500 -17.004 1.00 92.81 114 THR A O 1
ATOM 866 N N . ASP A 1 115 ? -4.318 -8.174 -18.456 1.00 93.88 115 ASP A N 1
ATOM 867 C CA . ASP A 1 115 ? -3.075 -7.941 -19.209 1.00 93.88 115 ASP A CA 1
ATOM 868 C C . ASP A 1 115 ? -2.998 -6.518 -19.787 1.00 93.88 115 ASP A C 1
ATOM 870 O O . ASP A 1 115 ? -1.925 -5.930 -19.839 1.00 93.88 115 ASP A O 1
ATOM 874 N N . SER A 1 116 ? -4.140 -5.918 -20.140 1.00 94.56 116 SER A N 1
ATOM 875 C CA . SER A 1 116 ? -4.214 -4.537 -20.636 1.00 94.56 116 SER A CA 1
ATOM 876 C C . SER A 1 116 ? -3.876 -3.465 -19.597 1.00 94.56 116 SER A C 1
ATOM 878 O O . SER A 1 116 ? -3.616 -2.324 -19.978 1.00 94.56 116 SER A O 1
ATOM 880 N N . ASP A 1 117 ? -3.884 -3.797 -18.301 1.00 94.06 117 ASP A N 1
ATOM 881 C CA . ASP A 1 117 ? -3.427 -2.872 -17.258 1.00 94.06 117 ASP A CA 1
ATOM 882 C C . ASP A 1 117 ? -1.889 -2.722 -17.278 1.00 94.06 117 ASP A C 1
ATOM 884 O O . ASP A 1 117 ? -1.372 -1.747 -16.732 1.00 94.06 117 ASP A O 1
ATOM 888 N N . CYS A 1 118 ? -1.172 -3.653 -17.920 1.00 95.62 118 CYS A N 1
ATOM 889 C CA . CYS A 1 118 ? 0.283 -3.736 -17.932 1.00 95.62 118 CYS A CA 1
ATOM 890 C C . CYS A 1 118 ? 0.883 -3.268 -19.266 1.00 95.62 118 CYS A C 1
ATOM 892 O O . CYS A 1 118 ? 0.368 -3.564 -20.343 1.00 95.62 118 CYS A O 1
ATOM 894 N N . HIS A 1 119 ? 2.016 -2.571 -19.211 1.00 96.19 119 HIS A N 1
ATOM 895 C CA . HIS A 1 119 ? 2.804 -2.209 -20.391 1.00 96.19 119 HIS A CA 1
ATOM 896 C C . HIS A 1 119 ? 4.307 -2.286 -20.098 1.00 96.19 119 HIS A C 1
ATOM 898 O O . HIS A 1 119 ? 4.740 -2.107 -18.962 1.00 96.19 119 HIS A O 1
ATOM 904 N N . ALA A 1 120 ? 5.109 -2.601 -21.116 1.00 96.12 120 ALA A N 1
ATOM 905 C CA . ALA A 1 120 ? 6.563 -2.628 -20.988 1.00 96.12 120 ALA A CA 1
ATOM 906 C C . ALA A 1 120 ? 7.124 -1.218 -21.202 1.00 96.12 120 ALA A C 1
ATOM 908 O O . ALA A 1 120 ? 6.763 -0.546 -22.169 1.00 96.12 120 ALA A O 1
ATOM 909 N N . THR A 1 121 ? 8.011 -0.778 -20.317 1.00 95.38 121 THR A N 1
ATOM 910 C CA . THR A 1 121 ? 8.655 0.537 -20.400 1.00 95.38 121 THR A CA 1
ATOM 911 C C . THR A 1 121 ? 10.127 0.446 -19.996 1.00 95.38 121 THR A C 1
ATOM 913 O O . THR A 1 121 ? 10.551 -0.532 -19.378 1.00 95.38 121 THR A O 1
ATOM 916 N N . ILE A 1 122 ? 10.918 1.444 -20.388 1.00 95.69 122 ILE A N 1
ATOM 917 C CA . ILE A 1 122 ? 12.352 1.542 -20.098 1.00 95.69 122 ILE A CA 1
ATOM 918 C C . ILE A 1 122 ? 12.545 2.524 -18.948 1.00 95.69 122 ILE A C 1
ATOM 920 O O . ILE A 1 122 ? 12.007 3.626 -19.016 1.00 95.69 122 ILE A O 1
ATOM 924 N N . ARG A 1 123 ? 13.380 2.180 -17.960 1.00 94.44 123 ARG A N 1
ATOM 925 C CA . ARG A 1 123 ? 13.778 3.136 -16.915 1.00 94.44 123 ARG A CA 1
ATOM 926 C C . ARG A 1 123 ? 14.739 4.177 -17.487 1.00 94.44 123 ARG A C 1
ATOM 928 O O . ARG A 1 123 ? 15.864 3.829 -17.857 1.00 94.44 123 ARG A O 1
ATOM 935 N N . TYR A 1 124 ? 14.325 5.439 -17.549 1.00 95.81 124 TYR A N 1
ATOM 936 C CA . TYR A 1 124 ? 15.143 6.540 -18.075 1.00 95.81 124 TYR A CA 1
ATOM 937 C C . TYR A 1 124 ? 15.613 7.511 -16.989 1.00 95.81 124 TYR A C 1
ATOM 939 O O . TYR A 1 124 ? 16.557 8.265 -17.236 1.00 95.81 124 TYR A O 1
ATOM 947 N N . ALA A 1 125 ? 15.001 7.481 -15.805 1.00 95.12 125 ALA A N 1
ATOM 948 C CA . ALA A 1 125 ? 15.400 8.260 -14.641 1.00 95.12 125 ALA A CA 1
ATOM 949 C C . ALA A 1 125 ? 15.648 7.357 -13.421 1.00 95.12 125 ALA A C 1
ATOM 951 O O . ALA A 1 125 ? 15.030 6.305 -13.259 1.00 95.12 125 ALA A O 1
ATOM 952 N N . ALA A 1 126 ? 16.596 7.736 -12.567 1.00 94.00 126 ALA A N 1
ATOM 953 C CA . ALA A 1 126 ? 16.855 7.032 -11.312 1.00 94.00 126 ALA A CA 1
ATOM 954 C C . ALA A 1 126 ? 17.628 7.922 -10.324 1.00 94.00 126 ALA A C 1
ATOM 956 O O . ALA A 1 126 ? 18.452 8.726 -10.778 1.00 94.00 126 ALA A O 1
ATOM 957 N N . PRO A 1 127 ? 17.434 7.779 -9.000 1.00 91.69 127 PRO A N 1
ATOM 958 C CA . PRO A 1 127 ? 18.362 8.352 -8.027 1.00 91.69 127 PRO A CA 1
ATOM 959 C C . PRO A 1 127 ? 19.733 7.648 -8.089 1.00 91.69 127 PRO A C 1
ATOM 961 O O . PRO A 1 127 ? 19.902 6.618 -8.746 1.00 91.69 127 PRO A O 1
ATOM 964 N N . LEU A 1 128 ? 20.741 8.209 -7.412 1.00 87.75 128 LEU A N 1
ATOM 965 C CA . LEU A 1 128 ? 22.114 7.672 -7.416 1.00 87.75 128 LEU A CA 1
ATOM 966 C C . LEU A 1 128 ? 22.206 6.236 -6.876 1.00 87.75 128 LEU A C 1
ATOM 968 O O . LEU A 1 128 ? 22.952 5.426 -7.422 1.00 87.75 128 LEU A O 1
ATOM 972 N N . ASP A 1 129 ? 21.414 5.935 -5.848 1.00 86.38 129 ASP A N 1
ATOM 973 C CA . ASP A 1 129 ? 21.376 4.644 -5.153 1.00 86.38 129 ASP A CA 1
ATOM 974 C C . ASP A 1 129 ? 20.041 3.922 -5.392 1.00 86.38 129 ASP A C 1
ATOM 976 O O . ASP A 1 129 ? 19.443 3.358 -4.479 1.00 86.38 129 ASP A O 1
ATOM 980 N N . ALA A 1 130 ? 19.558 3.981 -6.633 1.00 84.00 130 ALA A N 1
ATOM 981 C CA . ALA A 1 130 ? 18.264 3.446 -7.027 1.00 84.00 130 ALA A CA 1
ATOM 982 C C . ALA A 1 130 ? 18.059 1.970 -6.683 1.00 84.00 130 ALA A C 1
ATOM 984 O O . ALA A 1 130 ? 18.909 1.114 -6.965 1.00 84.00 130 ALA A O 1
ATOM 985 N N . ILE A 1 131 ? 16.868 1.668 -6.173 1.00 81.88 131 ILE A N 1
ATOM 986 C CA . ILE A 1 131 ? 16.384 0.306 -5.972 1.00 81.88 131 ILE A CA 1
ATOM 987 C C . ILE A 1 131 ? 15.579 -0.091 -7.224 1.00 81.88 131 ILE A C 1
ATOM 989 O O . ILE A 1 131 ? 14.943 0.733 -7.884 1.00 81.88 131 ILE A O 1
ATOM 993 N N . GLY A 1 132 ? 15.673 -1.354 -7.647 1.00 84.38 132 GLY A N 1
ATOM 994 C CA . GLY A 1 132 ? 14.924 -1.868 -8.801 1.00 84.38 132 GLY A CA 1
ATOM 995 C C . GLY A 1 132 ? 15.719 -1.960 -10.120 1.00 84.38 132 GLY A C 1
ATOM 996 O O . GLY A 1 132 ? 16.912 -2.278 -10.089 1.00 84.38 132 GLY A O 1
ATOM 997 N N . PRO A 1 133 ? 15.069 -1.777 -11.292 1.00 89.06 133 PRO A N 1
ATOM 998 C CA . PRO A 1 133 ? 15.685 -1.993 -12.604 1.00 89.06 133 PRO A CA 1
ATOM 999 C C . PRO A 1 133 ? 16.812 -0.996 -12.851 1.00 89.06 133 PRO A C 1
ATOM 1001 O O . PRO A 1 133 ? 16.747 0.146 -12.382 1.00 89.06 133 PRO A O 1
ATOM 1004 N N . ARG A 1 134 ? 17.833 -1.382 -13.615 1.00 91.06 134 ARG A N 1
ATOM 1005 C CA . ARG A 1 134 ? 18.909 -0.448 -13.970 1.00 91.06 134 ARG A CA 1
ATOM 1006 C C . ARG A 1 134 ? 18.432 0.556 -15.020 1.00 91.06 134 ARG A C 1
ATOM 1008 O O . ARG A 1 134 ? 17.457 0.329 -15.731 1.00 91.06 134 ARG A O 1
ATOM 1015 N N . LEU A 1 135 ? 19.155 1.668 -15.144 1.00 94.38 135 LEU A N 1
ATOM 1016 C CA . LEU A 1 135 ? 18.948 2.615 -16.241 1.00 94.38 135 LEU A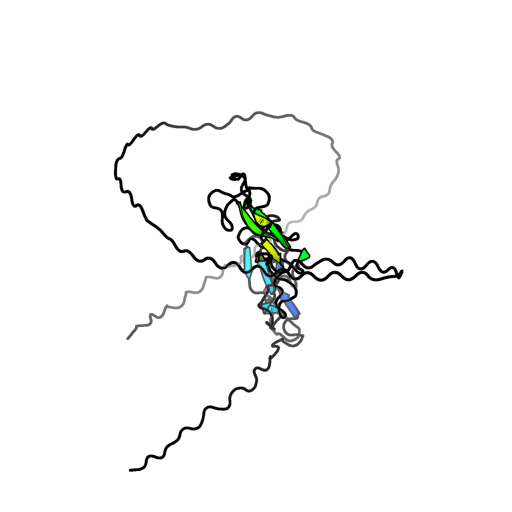 CA 1
ATOM 1017 C C . LEU A 1 135 ? 19.036 1.888 -17.589 1.00 94.38 135 LEU A C 1
ATOM 1019 O O . LEU A 1 135 ? 19.947 1.090 -17.820 1.00 94.38 135 LEU A O 1
ATOM 1023 N N . CYS A 1 136 ? 18.088 2.188 -18.470 1.00 95.56 136 CYS A N 1
ATOM 1024 C CA . CYS A 1 136 ? 17.895 1.546 -19.766 1.00 95.56 136 CYS A CA 1
ATOM 1025 C C . CYS A 1 136 ? 17.513 0.059 -19.739 1.00 95.56 136 CYS A C 1
ATOM 1027 O O . CYS A 1 136 ? 17.510 -0.580 -20.793 1.00 95.56 136 CYS A O 1
ATOM 1029 N N . GLU A 1 137 ? 17.146 -0.497 -18.583 1.00 94.88 137 GLU A N 1
ATOM 1030 C CA . GLU A 1 137 ? 16.497 -1.805 -18.514 1.00 94.88 137 GLU A CA 1
ATOM 1031 C C . GLU A 1 137 ? 14.976 -1.681 -18.630 1.00 94.88 137 GLU A C 1
ATOM 1033 O O . GLU A 1 137 ? 14.364 -0.679 -18.249 1.00 94.88 137 GLU A O 1
ATOM 1038 N N . CYS A 1 138 ? 14.373 -2.736 -19.174 1.00 95.75 138 CYS A N 1
ATOM 1039 C CA . CYS A 1 138 ? 12.932 -2.860 -19.305 1.00 95.75 138 CYS A CA 1
ATOM 1040 C C . CYS A 1 138 ? 12.306 -3.358 -18.013 1.00 95.75 138 CYS A C 1
ATOM 1042 O O . CYS A 1 138 ? 12.804 -4.301 -17.396 1.00 95.75 138 CYS A O 1
ATOM 1044 N N . TYR A 1 139 ? 11.161 -2.789 -17.666 1.00 95.19 139 TYR A N 1
ATOM 1045 C CA . TYR A 1 139 ? 10.306 -3.283 -16.598 1.00 95.19 139 TYR A CA 1
ATOM 1046 C C . TYR A 1 139 ? 8.831 -3.241 -17.012 1.00 95.19 139 TYR A C 1
ATOM 1048 O O . TYR A 1 139 ? 8.461 -2.621 -18.013 1.00 95.19 139 TYR A O 1
ATOM 1056 N N . ALA A 1 140 ? 7.991 -3.971 -16.279 1.00 95.69 140 ALA A N 1
ATOM 1057 C CA . ALA A 1 140 ? 6.549 -3.940 -16.470 1.00 95.69 140 ALA A CA 1
ATOM 1058 C C . ALA A 1 140 ? 5.971 -2.826 -15.598 1.00 95.69 140 ALA A C 1
ATOM 1060 O O . ALA A 1 140 ? 6.268 -2.763 -14.410 1.00 95.69 140 ALA A O 1
ATOM 1061 N N . ALA A 1 141 ? 5.164 -1.949 -16.177 1.00 93.69 141 ALA A N 1
ATOM 1062 C CA . ALA A 1 141 ? 4.482 -0.876 -15.472 1.00 93.69 141 ALA A CA 1
ATOM 1063 C C . ALA A 1 141 ? 2.967 -1.068 -15.553 1.00 93.69 141 ALA A C 1
ATOM 1065 O O . ALA A 1 141 ? 2.444 -1.560 -16.555 1.00 93.69 141 ALA A O 1
ATOM 1066 N N . SER A 1 142 ? 2.264 -0.633 -14.509 1.00 93.62 142 SER A N 1
ATOM 1067 C CA . SER A 1 142 ? 0.804 -0.586 -14.472 1.00 93.62 142 SER A CA 1
ATOM 1068 C C . SER A 1 142 ? 0.301 0.824 -14.768 1.00 93.62 142 SER A C 1
ATOM 1070 O O . SER A 1 142 ? 0.857 1.806 -14.279 1.00 93.62 142 SER A O 1
ATOM 1072 N N . TRP A 1 143 ? -0.801 0.936 -15.512 1.00 88.56 143 TRP A N 1
ATOM 1073 C CA . TRP A 1 143 ? -1.504 2.213 -15.705 1.00 88.56 143 TRP A CA 1
ATOM 1074 C C . TRP A 1 143 ? -2.162 2.747 -14.428 1.00 88.56 143 TRP A C 1
ATOM 1076 O O . TRP A 1 143 ? -2.432 3.943 -14.335 1.00 88.56 143 TRP A O 1
ATOM 1086 N N . ARG A 1 144 ? -2.460 1.875 -13.458 1.00 83.12 144 ARG A N 1
ATOM 1087 C CA . ARG A 1 144 ? -3.163 2.260 -12.222 1.00 83.12 144 ARG A CA 1
ATOM 1088 C C . ARG A 1 144 ? -2.225 2.828 -11.170 1.00 83.12 144 ARG A C 1
ATOM 1090 O O . ARG A 1 144 ? -2.605 3.739 -10.446 1.00 83.12 144 ARG A O 1
ATOM 1097 N N . LEU A 1 145 ? -1.028 2.258 -11.087 1.00 81.25 145 LEU A N 1
ATOM 1098 C CA . LEU A 1 145 ? 0.016 2.618 -10.133 1.00 81.25 145 LEU A CA 1
ATOM 1099 C C . LEU A 1 145 ? 1.355 2.589 -10.880 1.00 81.25 145 LEU A C 1
ATOM 1101 O O . LEU A 1 145 ? 2.028 1.552 -10.876 1.00 81.25 145 LEU A O 1
ATOM 1105 N N . PRO A 1 146 ? 1.704 3.677 -11.592 1.00 84.00 146 PRO A N 1
ATOM 1106 C CA . PRO A 1 146 ? 2.967 3.756 -12.306 1.00 84.00 146 PRO A CA 1
ATOM 1107 C C . PRO A 1 146 ? 4.138 3.719 -11.319 1.00 84.00 146 PRO A C 1
ATOM 1109 O O . PRO A 1 146 ? 4.049 4.220 -10.198 1.00 84.00 146 PRO A O 1
ATOM 1112 N N . PHE A 1 147 ? 5.240 3.109 -11.747 1.00 87.19 147 PHE A N 1
ATOM 1113 C CA . PHE A 1 147 ? 6.491 3.114 -10.996 1.00 87.19 147 PHE A CA 1
ATOM 1114 C C . PHE A 1 147 ? 7.065 4.536 -10.969 1.00 87.19 147 PHE A C 1
ATOM 1116 O O . PHE A 1 147 ? 7.191 5.166 -12.021 1.00 87.19 147 PHE A O 1
ATOM 1123 N N . ASP A 1 148 ? 7.413 5.041 -9.784 1.00 89.69 148 ASP A N 1
ATOM 1124 C CA . ASP A 1 148 ? 8.147 6.300 -9.675 1.00 89.69 148 ASP A CA 1
ATOM 1125 C C . ASP A 1 148 ? 9.636 6.039 -9.863 1.00 89.69 148 ASP A C 1
ATOM 1127 O O . ASP A 1 148 ? 10.354 5.685 -8.930 1.00 89.69 148 ASP A O 1
ATOM 1131 N N . GLU A 1 149 ? 10.100 6.257 -11.088 1.00 90.69 149 GLU A N 1
ATOM 1132 C CA . GLU A 1 149 ? 11.502 6.100 -11.462 1.00 90.69 149 GLU A CA 1
ATOM 1133 C C . GLU A 1 149 ? 12.468 6.901 -10.579 1.00 90.69 149 GLU A C 1
ATOM 1135 O O . GLU A 1 149 ? 13.619 6.489 -10.402 1.00 90.69 149 GLU A O 1
ATOM 1140 N N . THR A 1 150 ? 12.001 8.026 -10.031 1.00 90.75 150 THR A N 1
ATOM 1141 C CA . THR A 1 150 ? 12.797 8.998 -9.272 1.00 90.75 150 THR A CA 1
ATOM 1142 C C . THR A 1 150 ? 12.751 8.791 -7.765 1.00 90.75 150 THR A C 1
ATOM 1144 O O . THR A 1 150 ? 13.495 9.448 -7.041 1.00 90.75 150 THR A O 1
ATOM 1147 N N . GLU A 1 151 ? 11.907 7.877 -7.294 1.00 86.81 151 GLU A N 1
ATOM 1148 C CA . GLU A 1 151 ? 11.705 7.590 -5.875 1.00 86.81 151 GLU A CA 1
ATOM 1149 C C . GLU A 1 151 ? 11.432 8.849 -5.024 1.00 86.81 151 GLU A C 1
ATOM 1151 O O . GLU A 1 151 ? 11.935 9.001 -3.911 1.00 86.81 151 GLU A O 1
ATOM 1156 N N . GLY A 1 152 ? 10.675 9.803 -5.575 1.00 85.75 152 GLY A N 1
ATOM 1157 C CA . GLY A 1 152 ? 10.365 11.089 -4.950 1.00 85.75 152 GLY A CA 1
ATOM 1158 C C . GLY A 1 152 ? 11.553 12.050 -4.824 1.00 85.75 152 GLY A C 1
ATOM 1159 O O . GLY A 1 152 ? 11.415 13.112 -4.213 1.00 85.75 152 GLY A O 1
ATOM 1160 N N . GLN A 1 153 ? 12.721 11.712 -5.376 1.00 85.75 153 GLN A N 1
ATOM 1161 C CA . GLN A 1 153 ? 13.925 12.534 -5.288 1.00 85.75 153 GLN A CA 1
ATOM 1162 C C . GLN A 1 153 ? 14.009 13.540 -6.437 1.00 85.75 153 GLN A C 1
ATOM 1164 O O . GLN A 1 153 ? 13.641 13.271 -7.578 1.00 85.75 153 GLN A O 1
ATOM 1169 N N . THR A 1 154 ? 14.553 14.721 -6.142 1.00 87.25 154 THR A N 1
ATOM 1170 C CA . THR A 1 154 ? 14.805 15.761 -7.152 1.00 87.25 154 THR A CA 1
ATOM 1171 C C . THR A 1 154 ? 16.143 15.582 -7.865 1.00 87.25 154 THR A C 1
ATOM 1173 O O . THR A 1 154 ? 16.291 16.010 -9.010 1.00 87.25 154 THR A O 1
ATOM 1176 N N . ASP A 1 155 ? 17.114 14.954 -7.198 1.00 91.25 155 ASP A N 1
ATOM 1177 C CA . ASP A 1 155 ? 18.463 14.739 -7.717 1.00 91.25 155 ASP A CA 1
ATOM 1178 C C . ASP A 1 155 ? 18.529 13.399 -8.460 1.00 91.25 155 ASP A C 1
ATOM 1180 O O . ASP A 1 155 ? 18.824 12.351 -7.885 1.00 91.25 155 ASP A O 1
ATOM 1184 N N . VAL A 1 156 ? 18.228 13.438 -9.760 1.00 94.62 156 VAL A N 1
ATOM 1185 C CA . VAL A 1 156 ? 18.086 12.241 -10.602 1.00 94.62 156 VAL A CA 1
ATOM 1186 C C . VAL A 1 156 ? 19.114 12.196 -11.726 1.00 94.62 156 VAL A C 1
ATOM 1188 O O . VAL A 1 156 ? 19.508 13.217 -12.296 1.00 94.62 156 VAL A O 1
ATOM 1191 N N . ILE A 1 157 ? 19.525 10.984 -12.090 1.00 93.56 157 ILE A N 1
ATOM 1192 C CA . ILE A 1 157 ? 20.306 10.717 -13.295 1.00 93.56 157 ILE A CA 1
ATOM 1193 C C . ILE A 1 157 ? 19.339 10.396 -14.429 1.00 93.56 157 ILE A C 1
ATOM 1195 O O . ILE A 1 157 ? 18.530 9.479 -14.320 1.00 93.56 157 ILE A O 1
ATOM 1199 N N . MET A 1 158 ? 19.480 11.117 -15.541 1.00 95.06 158 MET A N 1
ATOM 1200 C CA . MET A 1 158 ? 18.739 10.863 -16.775 1.00 95.06 158 MET A CA 1
ATOM 1201 C C . MET A 1 158 ? 19.613 10.079 -17.756 1.00 95.06 158 MET A C 1
ATOM 1203 O O . MET A 1 158 ? 20.713 10.519 -18.101 1.00 95.06 158 MET A O 1
ATOM 1207 N N . ALA A 1 159 ? 19.121 8.941 -18.238 1.00 94.81 159 ALA A N 1
ATOM 1208 C CA . ALA A 1 159 ? 19.789 8.128 -19.245 1.00 94.81 159 ALA A CA 1
ATOM 1209 C C . ALA A 1 159 ? 19.193 8.351 -20.642 1.00 94.81 159 ALA A C 1
ATOM 1211 O O . ALA A 1 159 ? 17.983 8.481 -20.817 1.00 94.81 159 ALA A O 1
ATOM 1212 N N . MET A 1 160 ? 20.055 8.363 -21.661 1.00 95.44 160 MET A N 1
ATOM 1213 C CA . MET A 1 160 ? 19.642 8.336 -23.065 1.00 95.44 160 MET A CA 1
ATOM 1214 C C . MET A 1 160 ? 19.619 6.885 -23.543 1.00 95.44 160 MET A C 1
ATOM 1216 O O . MET A 1 160 ? 20.649 6.348 -23.943 1.00 95.44 160 MET A O 1
ATOM 1220 N N . CYS A 1 161 ? 18.454 6.251 -23.448 1.00 96.62 161 CYS A N 1
ATOM 1221 C CA . CYS A 1 161 ? 18.266 4.856 -23.835 1.00 96.62 161 CYS A CA 1
ATOM 1222 C C . CYS A 1 161 ? 17.899 4.717 -25.316 1.00 96.62 161 CYS A C 1
ATOM 1224 O O . CYS A 1 161 ? 17.291 5.617 -25.902 1.00 96.62 161 CYS A O 1
ATOM 1226 N N . ASP A 1 162 ? 18.239 3.573 -25.912 1.00 95.94 162 ASP A N 1
ATOM 1227 C CA . ASP A 1 162 ? 17.867 3.280 -27.294 1.00 95.94 162 ASP A CA 1
ATOM 1228 C C . ASP A 1 162 ? 16.339 3.134 -27.425 1.00 95.94 162 ASP A C 1
ATOM 1230 O O . ASP A 1 162 ? 15.711 2.415 -26.635 1.00 95.94 162 ASP A O 1
ATOM 1234 N N . PRO A 1 163 ? 15.714 3.776 -28.428 1.00 92.06 163 PRO A N 1
ATOM 1235 C CA . PRO A 1 163 ? 14.295 3.585 -28.686 1.00 92.06 163 PRO A CA 1
ATOM 1236 C C . PRO A 1 163 ? 14.035 2.122 -29.068 1.00 92.06 163 PRO A C 1
ATOM 1238 O O . PRO A 1 163 ? 14.750 1.549 -29.888 1.00 92.06 163 PRO A O 1
ATOM 1241 N N . GLY A 1 164 ? 13.005 1.521 -28.472 1.00 92.25 164 GLY A N 1
ATOM 1242 C CA . GLY A 1 164 ? 12.619 0.132 -28.745 1.00 92.25 164 GLY A CA 1
ATOM 1243 C C . GLY A 1 164 ? 13.396 -0.930 -27.958 1.00 92.25 164 GLY A C 1
ATOM 1244 O O . GLY A 1 164 ? 13.295 -2.117 -28.270 1.00 92.25 164 GLY A O 1
ATOM 1245 N N . ALA A 1 165 ? 14.147 -0.564 -26.909 1.00 94.19 165 ALA A N 1
ATOM 1246 C CA . ALA A 1 165 ? 14.833 -1.557 -26.070 1.00 94.19 165 ALA A CA 1
ATOM 1247 C C . ALA A 1 165 ? 13.871 -2.608 -25.466 1.00 94.19 165 ALA A C 1
ATOM 1249 O O . ALA A 1 165 ? 14.276 -3.750 -25.239 1.00 94.19 165 ALA A O 1
ATOM 1250 N N . CYS A 1 166 ? 12.590 -2.258 -25.281 1.00 96.44 166 CYS A N 1
ATOM 1251 C CA . CYS A 1 166 ? 11.557 -3.166 -24.775 1.00 96.44 166 CYS A CA 1
ATOM 1252 C C . CYS A 1 166 ? 10.719 -3.870 -25.841 1.00 96.44 166 CYS A C 1
ATOM 1254 O O . CYS A 1 166 ? 9.852 -4.654 -25.476 1.00 96.44 166 CYS A O 1
ATOM 1256 N N . ASP A 1 167 ? 11.005 -3.702 -27.134 1.00 95.56 167 ASP A N 1
ATOM 1257 C CA . ASP A 1 167 ? 10.200 -4.300 -28.216 1.00 95.56 167 ASP A CA 1
ATOM 1258 C C . ASP A 1 167 ? 10.228 -5.840 -28.221 1.00 95.56 167 ASP A C 1
ATOM 1260 O O . ASP A 1 167 ? 9.449 -6.487 -28.918 1.00 95.56 167 ASP A O 1
ATOM 1264 N N . ARG A 1 168 ? 11.146 -6.452 -27.463 1.00 94.94 168 ARG A N 1
ATOM 1265 C CA . ARG A 1 168 ? 11.252 -7.911 -27.296 1.00 94.94 168 ARG A CA 1
ATOM 1266 C C . ARG A 1 168 ? 10.529 -8.440 -26.062 1.00 94.94 168 ARG A C 1
ATOM 1268 O O . ARG A 1 168 ? 10.570 -9.648 -25.825 1.00 94.94 168 ARG A O 1
ATOM 1275 N N . PHE A 1 169 ? 9.912 -7.565 -25.280 1.00 96.06 169 PHE A N 1
ATOM 1276 C CA . PHE A 1 169 ? 9.230 -7.911 -24.045 1.00 96.06 169 PHE A CA 1
ATOM 1277 C C . PHE A 1 169 ? 7.768 -7.484 -24.109 1.00 96.06 169 PHE A C 1
ATOM 1279 O O . PHE A 1 169 ? 7.427 -6.422 -24.619 1.00 96.06 169 PHE A O 1
ATOM 1286 N N . GLU A 1 170 ? 6.906 -8.319 -23.553 1.00 96.38 170 GLU A N 1
ATOM 1287 C CA . GLU A 1 170 ? 5.502 -8.015 -23.321 1.00 96.38 170 GLU A CA 1
ATOM 1288 C C . GLU A 1 170 ? 5.267 -8.014 -21.811 1.00 96.38 170 GLU A C 1
ATOM 1290 O O . GLU A 1 170 ? 5.715 -8.921 -21.099 1.00 96.38 170 GLU A O 1
ATOM 1295 N N . ALA A 1 171 ? 4.587 -6.980 -21.321 1.00 96.19 171 ALA A N 1
ATOM 1296 C CA . ALA A 1 171 ? 4.106 -6.951 -19.951 1.00 96.19 171 ALA A CA 1
ATOM 1297 C C . ALA A 1 171 ? 2.753 -7.663 -19.873 1.00 96.19 171 ALA A C 1
ATOM 1299 O O . ALA A 1 171 ? 1.910 -7.491 -20.749 1.00 96.19 171 ALA A O 1
ATOM 1300 N N . TYR A 1 172 ? 2.547 -8.461 -18.833 1.00 95.69 172 TYR A N 1
ATOM 1301 C CA . TYR A 1 172 ? 1.323 -9.232 -18.635 1.00 95.69 172 TYR A CA 1
ATOM 1302 C C . TYR A 1 172 ? 0.956 -9.286 -17.152 1.00 95.69 172 TYR A C 1
ATOM 1304 O O . TYR A 1 172 ? 1.790 -9.014 -16.284 1.00 95.69 172 TYR A O 1
ATOM 1312 N N . CYS A 1 173 ? -0.293 -9.645 -16.872 1.00 95.25 173 CYS A N 1
ATOM 1313 C CA . CYS A 1 173 ? -0.840 -9.752 -15.532 1.00 95.25 173 CYS A CA 1
ATOM 1314 C C . CYS A 1 173 ? -0.971 -11.234 -15.131 1.00 95.25 173 CYS A C 1
ATOM 1316 O O . CYS A 1 173 ? -1.897 -11.918 -15.578 1.00 95.25 173 CYS A O 1
ATOM 1318 N N . PRO A 1 174 ? -0.064 -11.776 -14.298 1.00 93.00 174 PRO A N 1
ATOM 1319 C CA . PRO A 1 174 ? -0.092 -13.170 -13.870 1.00 93.00 174 PRO A CA 1
ATOM 1320 C C . PRO A 1 174 ? -1.188 -13.396 -12.818 1.00 93.00 174 PRO A C 1
ATOM 1322 O O . PRO A 1 174 ? -0.910 -13.558 -11.634 1.00 93.00 174 PRO A O 1
ATOM 1325 N N . LEU A 1 175 ? -2.453 -13.415 -13.237 1.00 90.31 175 LEU A N 1
ATOM 1326 C CA . LEU A 1 175 ? -3.568 -13.760 -12.356 1.00 90.31 175 LEU A CA 1
ATOM 1327 C C . LEU A 1 175 ? -3.499 -15.251 -12.003 1.00 90.31 175 LEU A C 1
ATOM 1329 O O . LEU A 1 175 ? -3.761 -16.108 -12.855 1.00 90.31 175 LEU A O 1
ATOM 1333 N N . ALA A 1 176 ? -3.187 -15.590 -10.752 1.00 81.06 176 ALA A N 1
ATOM 1334 C CA . ALA A 1 176 ? -3.411 -16.952 -10.288 1.00 81.06 176 ALA A CA 1
ATOM 1335 C C . ALA A 1 176 ? -4.920 -17.196 -10.146 1.00 81.06 176 ALA A C 1
ATOM 1337 O O . ALA A 1 176 ? -5.672 -16.317 -9.728 1.00 81.06 176 ALA A O 1
ATOM 1338 N N . SER A 1 177 ? -5.380 -18.417 -10.431 1.00 74.06 177 SER A N 1
ATOM 1339 C CA . SER A 1 177 ? -6.808 -18.773 -10.363 1.00 74.06 177 SER A CA 1
ATOM 1340 C C . SER A 1 177 ? -7.447 -18.619 -8.971 1.00 74.06 177 SER A C 1
ATOM 1342 O O . SER A 1 177 ? -8.665 -18.725 -8.862 1.00 74.06 177 SER A O 1
ATOM 1344 N N . ASN A 1 178 ? -6.647 -18.375 -7.926 1.00 72.19 178 ASN A N 1
ATOM 1345 C CA . ASN A 1 178 ? -7.085 -18.242 -6.534 1.00 72.19 178 ASN A CA 1
ATOM 1346 C C . ASN A 1 178 ? -6.849 -16.845 -5.936 1.00 72.19 178 ASN A C 1
ATOM 1348 O O . ASN A 1 178 ? -7.222 -16.620 -4.782 1.00 72.19 178 ASN A O 1
ATOM 1352 N N . ASP A 1 179 ? -6.239 -15.923 -6.680 1.00 69.25 179 ASP A N 1
ATOM 1353 C CA . ASP A 1 179 ? -6.028 -14.561 -6.194 1.00 69.25 179 ASP A CA 1
ATOM 1354 C C . ASP A 1 179 ? -7.310 -13.752 -6.405 1.00 69.25 179 ASP A C 1
ATOM 1356 O O . ASP A 1 179 ? -8.083 -14.035 -7.321 1.00 69.25 179 ASP A O 1
ATOM 1360 N N . ASN A 1 180 ? -7.582 -12.759 -5.548 1.00 73.50 180 ASN A N 1
ATOM 1361 C CA . ASN A 1 180 ? -8.829 -11.969 -5.542 1.00 73.50 180 ASN A CA 1
ATOM 1362 C C . ASN A 1 180 ? -8.984 -11.051 -6.790 1.00 73.50 180 ASN A C 1
ATOM 1364 O O . ASN A 1 180 ? -9.528 -9.954 -6.692 1.00 73.50 180 ASN A O 1
ATOM 1368 N N . GLY A 1 181 ? -8.466 -11.460 -7.950 1.00 76.50 181 GLY A N 1
ATOM 1369 C CA . GLY A 1 181 ? -8.481 -10.717 -9.203 1.00 76.50 181 GLY A CA 1
ATOM 1370 C C . GLY A 1 181 ? -7.405 -9.639 -9.316 1.00 76.50 181 GLY A C 1
ATOM 1371 O O . GLY A 1 181 ? -7.484 -8.844 -10.243 1.00 76.50 181 GLY A O 1
ATOM 1372 N N . MET A 1 182 ? -6.427 -9.591 -8.403 1.00 83.44 182 MET A N 1
ATOM 1373 C CA . MET A 1 182 ? -5.321 -8.627 -8.436 1.00 83.44 182 MET A CA 1
ATOM 1374 C C . MET A 1 182 ? -3.977 -9.356 -8.442 1.00 83.44 182 MET A C 1
ATOM 1376 O O . MET A 1 182 ? -3.748 -10.215 -7.593 1.00 83.44 182 MET A O 1
ATOM 1380 N N . ALA A 1 183 ? -3.104 -8.992 -9.377 1.00 90.06 183 ALA A N 1
ATOM 1381 C CA . ALA A 1 183 ? -1.725 -9.464 -9.473 1.00 90.06 183 ALA A CA 1
ATOM 1382 C C . ALA A 1 183 ? -0.767 -8.282 -9.701 1.00 90.06 183 ALA A C 1
ATOM 1384 O O . ALA A 1 183 ? -1.193 -7.129 -9.771 1.00 90.06 183 ALA A O 1
ATOM 1385 N N . GLU A 1 184 ? 0.529 -8.564 -9.794 1.00 91.44 184 GLU A N 1
ATOM 1386 C CA . GLU A 1 184 ? 1.575 -7.583 -10.097 1.00 91.44 184 GLU A CA 1
ATOM 1387 C C . GLU A 1 184 ? 2.030 -7.750 -11.549 1.00 91.44 184 GLU A C 1
ATOM 1389 O O . GLU A 1 184 ? 2.256 -8.883 -11.982 1.00 91.44 184 GLU A O 1
ATOM 1394 N N . CYS A 1 185 ? 2.160 -6.659 -12.315 1.00 94.75 185 CYS A N 1
ATOM 1395 C CA . CYS A 1 185 ? 2.600 -6.787 -13.705 1.00 94.75 185 CYS A CA 1
ATOM 1396 C C . CYS A 1 185 ? 4.001 -7.402 -13.784 1.00 94.75 185 CYS A C 1
ATOM 1398 O O . CYS A 1 185 ? 4.921 -6.993 -13.079 1.00 94.75 185 CYS A O 1
ATOM 1400 N N . ALA A 1 186 ? 4.180 -8.336 -14.713 1.00 94.62 186 ALA A N 1
ATOM 1401 C CA . ALA A 1 186 ? 5.451 -8.997 -14.971 1.00 94.62 186 ALA A CA 1
ATOM 1402 C C . ALA A 1 186 ? 5.857 -8.844 -16.441 1.00 94.62 186 ALA A C 1
ATOM 1404 O O . ALA A 1 186 ? 5.007 -8.694 -17.316 1.00 94.62 186 ALA A O 1
ATOM 1405 N N . LEU A 1 187 ? 7.162 -8.909 -16.727 1.00 95.31 187 LEU A N 1
ATOM 1406 C CA . LEU A 1 187 ? 7.675 -8.982 -18.098 1.00 95.31 187 LEU A CA 1
ATOM 1407 C C . LEU A 1 187 ? 7.905 -10.430 -18.523 1.00 95.31 187 LEU A C 1
ATOM 1409 O O . LEU A 1 187 ? 8.431 -11.242 -17.759 1.00 95.31 187 LEU A O 1
ATOM 1413 N N . ARG A 1 188 ? 7.597 -10.728 -19.784 1.00 94.88 188 ARG A N 1
ATOM 1414 C CA . ARG A 1 188 ? 8.030 -11.953 -20.466 1.00 94.88 188 ARG A CA 1
ATOM 1415 C C . ARG A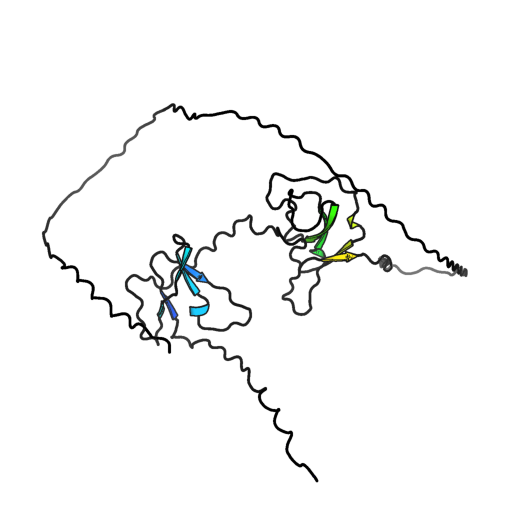 1 188 ? 8.596 -11.635 -21.852 1.00 94.88 188 ARG A C 1
ATOM 1417 O O . ARG A 1 188 ? 8.178 -10.653 -22.462 1.00 94.88 188 ARG A O 1
ATOM 1424 N N . PRO A 1 189 ? 9.529 -12.445 -22.376 1.00 95.69 189 PRO A N 1
ATOM 1425 C CA . PRO A 1 189 ? 9.949 -12.339 -23.768 1.00 95.69 189 PRO A CA 1
ATOM 1426 C C . PRO A 1 189 ? 8.778 -12.601 -24.722 1.00 95.69 189 PRO A C 1
ATOM 1428 O O . PRO A 1 189 ? 7.968 -13.496 -24.480 1.00 95.69 189 PRO A O 1
ATOM 1431 N N . ILE A 1 190 ? 8.716 -11.858 -25.826 1.00 93.75 190 ILE A N 1
ATOM 1432 C CA . ILE A 1 190 ? 7.803 -12.166 -26.928 1.00 93.75 190 ILE A CA 1
ATOM 1433 C C . ILE A 1 190 ? 8.415 -13.327 -27.707 1.00 93.75 190 ILE A C 1
ATOM 1435 O O . ILE A 1 190 ? 9.414 -13.161 -28.416 1.00 93.75 190 ILE A O 1
ATOM 1439 N N . ASP A 1 191 ? 7.820 -14.512 -27.594 1.00 85.75 191 ASP A N 1
ATOM 1440 C CA . ASP A 1 191 ? 8.187 -15.637 -28.442 1.00 85.75 191 ASP A CA 1
ATOM 1441 C C . ASP A 1 191 ? 7.841 -15.288 -29.895 1.00 85.75 191 ASP A C 1
ATOM 1443 O O . ASP A 1 191 ? 6.704 -15.394 -30.354 1.00 85.75 191 ASP A O 1
ATOM 1447 N N . THR A 1 192 ? 8.862 -14.907 -30.662 1.00 62.44 192 THR A N 1
ATOM 1448 C CA . THR A 1 192 ? 8.791 -14.588 -32.103 1.00 62.44 192 THR A CA 1
ATOM 1449 C C . THR A 1 192 ? 8.274 -15.745 -32.979 1.00 62.44 192 THR A C 1
ATOM 1451 O O . THR A 1 192 ? 8.124 -15.593 -34.190 1.00 62.44 192 THR A O 1
ATOM 1454 N N . SER A 1 193 ? 7.948 -16.893 -32.380 1.00 57.06 193 SER A N 1
ATOM 1455 C CA . SER A 1 193 ? 7.408 -18.083 -33.044 1.00 57.06 193 SER A CA 1
ATOM 1456 C C . SER A 1 193 ? 5.893 -18.025 -33.275 1.00 57.06 193 SER A C 1
ATOM 1458 O O . SER A 1 193 ? 5.380 -18.751 -34.124 1.00 57.06 193 SER A O 1
ATOM 1460 N N . SER A 1 194 ? 5.166 -17.157 -32.569 1.00 49.31 194 SER A N 1
ATOM 1461 C CA . SER A 1 194 ? 3.722 -16.967 -32.739 1.00 49.31 194 SER A CA 1
ATOM 1462 C C . SER A 1 194 ? 3.432 -15.607 -33.360 1.00 49.31 194 SER A C 1
ATOM 1464 O O . SER A 1 194 ? 2.828 -14.736 -32.745 1.00 49.31 194 SER A O 1
ATOM 1466 N N . THR A 1 195 ? 3.827 -15.437 -34.625 1.00 48.41 195 THR A N 1
ATOM 1467 C CA . THR A 1 195 ? 3.140 -14.486 -35.509 1.00 48.41 195 THR A CA 1
ATOM 1468 C C . THR A 1 195 ? 1.716 -15.011 -35.703 1.00 48.41 195 THR A C 1
ATOM 1470 O O . THR A 1 195 ? 1.410 -15.719 -36.665 1.00 48.41 195 THR A O 1
ATOM 1473 N N . SER A 1 196 ? 0.844 -14.729 -34.738 1.00 42.47 196 SER A N 1
ATOM 1474 C CA . SER A 1 196 ? -0.599 -14.825 -34.878 1.00 42.47 196 SER A CA 1
ATOM 1475 C C . SER A 1 196 ? -0.977 -13.882 -36.008 1.00 42.47 196 SER A C 1
ATOM 1477 O O . SER A 1 196 ? -1.029 -12.664 -35.873 1.00 42.47 196 SER A O 1
ATOM 1479 N N . THR A 1 197 ? -1.181 -14.486 -37.173 1.00 42.53 197 THR A N 1
ATOM 1480 C CA . THR A 1 197 ? -1.838 -13.869 -38.311 1.00 42.53 197 THR A CA 1
ATOM 1481 C C . THR A 1 197 ? -3.194 -13.389 -37.809 1.00 42.53 197 THR A C 1
ATOM 1483 O O . THR A 1 197 ? -4.126 -14.183 -37.673 1.00 42.53 197 THR A O 1
ATOM 1486 N N . SER A 1 198 ? -3.292 -12.104 -37.472 1.00 42.91 198 SER A N 1
ATOM 1487 C CA . SER A 1 198 ? -4.541 -11.387 -37.260 1.00 42.91 198 SER A CA 1
ATOM 1488 C C . SER A 1 198 ? -5.299 -11.415 -38.582 1.00 42.91 198 SER A C 1
ATOM 1490 O O . SER A 1 198 ? -5.206 -10.540 -39.437 1.00 42.91 198 SER A O 1
ATOM 1492 N N . SER A 1 199 ? -5.998 -12.528 -38.773 1.00 42.50 199 SER A N 1
ATOM 1493 C CA . SER A 1 199 ? -6.906 -12.768 -39.875 1.00 42.50 199 SER A CA 1
ATOM 1494 C C . SER A 1 199 ? -8.107 -11.875 -39.621 1.00 42.50 199 SER A C 1
ATOM 1496 O O . SER A 1 199 ? -8.997 -12.218 -38.848 1.00 42.50 199 SER A O 1
ATOM 1498 N N . SER A 1 200 ? -8.092 -10.696 -40.229 1.00 41.22 200 SER A N 1
ATOM 1499 C CA . SER A 1 200 ? -9.259 -9.847 -40.393 1.00 41.22 200 SER A CA 1
ATOM 1500 C C . SER A 1 200 ? -10.324 -10.633 -41.162 1.00 41.22 200 SER A C 1
ATOM 1502 O O . SER A 1 200 ? -10.333 -10.689 -42.391 1.00 41.22 200 SER A O 1
ATOM 1504 N N . SER A 1 201 ? -11.228 -11.280 -40.431 1.00 38.75 201 SER A N 1
ATOM 1505 C CA . SER A 1 201 ? -12.435 -11.890 -40.979 1.00 38.75 201 SER A CA 1
ATOM 1506 C C . SER A 1 201 ? -13.376 -10.779 -41.445 1.00 38.75 201 SER A C 1
ATOM 1508 O O . SER A 1 201 ? -14.230 -10.308 -40.699 1.00 38.75 201 SER A O 1
ATOM 1510 N N . SER A 1 202 ? -13.173 -10.327 -42.678 1.00 43.59 202 SER A N 1
ATOM 1511 C CA . SER A 1 202 ? -14.204 -9.650 -43.457 1.00 43.59 202 SER A CA 1
ATOM 1512 C C . SER A 1 202 ? -14.919 -10.728 -44.266 1.00 43.59 202 SER A C 1
ATOM 1514 O O . SER A 1 202 ? -14.354 -11.320 -45.184 1.00 43.59 202 SER A O 1
ATOM 1516 N N . GLU A 1 203 ? -16.143 -11.042 -43.852 1.00 49.09 203 GLU A N 1
ATOM 1517 C CA . GLU A 1 203 ? -17.067 -11.869 -44.616 1.00 49.09 203 GLU A CA 1
ATOM 1518 C C . GLU A 1 203 ? -17.547 -11.079 -45.840 1.00 49.09 203 GLU A C 1
ATOM 1520 O O . GLU A 1 203 ? -18.280 -10.106 -45.695 1.00 49.09 203 GLU A O 1
ATOM 1525 N N . ASP A 1 204 ? -17.160 -11.501 -47.046 1.00 40.91 204 ASP A N 1
ATOM 1526 C CA . ASP A 1 204 ? -17.980 -11.290 -48.241 1.00 40.91 204 ASP A CA 1
ATOM 1527 C C . ASP A 1 204 ? -17.766 -12.441 -49.240 1.00 40.91 204 ASP A C 1
ATOM 1529 O O . ASP A 1 204 ? -16.644 -12.866 -49.524 1.00 40.91 204 ASP A O 1
ATOM 1533 N N . SER A 1 205 ? -18.878 -13.014 -49.701 1.00 42.91 205 SER A N 1
ATOM 1534 C CA . SER A 1 205 ? -18.949 -14.215 -50.550 1.00 42.91 205 SER A CA 1
ATOM 1535 C C . SER A 1 205 ? -18.887 -13.858 -52.063 1.00 42.91 205 SER A C 1
ATOM 1537 O O . SER A 1 205 ? -18.530 -12.748 -52.429 1.00 42.91 205 SER A O 1
ATOM 1539 N N . PRO A 1 206 ? -19.136 -14.777 -53.020 1.00 54.34 206 PRO A N 1
ATOM 1540 C CA . PRO A 1 206 ? -18.087 -15.539 -53.692 1.00 54.34 206 PRO A CA 1
ATOM 1541 C C . PRO A 1 206 ? -18.037 -15.303 -55.219 1.00 54.34 206 PRO A C 1
ATOM 1543 O O . PRO A 1 206 ? -19.069 -15.194 -55.884 1.00 54.34 206 PRO A O 1
ATOM 1546 N N . ARG A 1 207 ? -16.847 -15.378 -55.843 1.00 38.62 207 ARG A N 1
ATOM 1547 C CA . ARG A 1 207 ? -16.760 -15.641 -57.295 1.00 38.62 207 ARG A CA 1
ATOM 1548 C C . ARG A 1 207 ? -15.453 -16.303 -57.756 1.00 38.62 207 ARG A C 1
ATOM 1550 O O . ARG A 1 207 ? -14.410 -15.682 -57.868 1.00 38.62 207 ARG A O 1
ATOM 1557 N N . SER A 1 208 ? -15.604 -17.577 -58.111 1.00 39.81 208 SER A N 1
ATOM 1558 C CA . SER A 1 208 ? -15.050 -18.261 -59.291 1.00 39.81 208 SER A CA 1
ATOM 1559 C C . SER A 1 208 ? -13.530 -18.344 -59.556 1.00 39.81 208 SER A C 1
ATOM 1561 O O . SER A 1 208 ? -12.892 -17.411 -60.023 1.00 39.81 208 SER A O 1
ATOM 1563 N N . ARG A 1 209 ? -13.117 -19.621 -59.600 1.00 42.84 209 ARG A N 1
ATOM 1564 C CA . ARG A 1 209 ? -12.190 -20.309 -60.529 1.00 42.84 209 ARG A CA 1
ATOM 1565 C C . ARG A 1 209 ? -10.715 -20.509 -60.127 1.00 42.84 209 ARG A C 1
ATOM 1567 O O . ARG A 1 209 ? -10.095 -19.631 -59.545 1.00 42.84 209 ARG A O 1
ATOM 1574 N N . PRO A 1 210 ? -10.145 -21.688 -60.475 1.00 51.78 210 PRO A N 1
ATOM 1575 C CA . PRO A 1 210 ? -8.925 -22.209 -59.872 1.00 51.78 210 PRO A CA 1
ATOM 1576 C C . PRO A 1 210 ? -7.690 -21.965 -60.745 1.00 51.78 210 PRO A C 1
ATOM 1578 O O . PRO A 1 210 ? -7.762 -22.063 -61.972 1.00 51.78 210 PRO A O 1
ATOM 1581 N N . LYS A 1 211 ? -6.524 -21.791 -60.116 1.00 40.41 211 LYS A N 1
ATOM 1582 C CA . LYS A 1 211 ? -5.238 -22.115 -60.746 1.00 40.41 211 LYS A CA 1
ATOM 1583 C C . LYS A 1 211 ? -4.222 -22.625 -59.723 1.00 40.41 211 LYS A C 1
ATOM 1585 O O . LYS A 1 211 ? -3.671 -21.900 -58.910 1.00 40.41 211 LYS A O 1
ATOM 1590 N N . LYS A 1 212 ? -4.019 -23.933 -59.841 1.00 41.06 212 LYS A N 1
ATOM 1591 C CA . LYS A 1 212 ? -2.886 -24.768 -59.444 1.00 41.06 212 LYS A CA 1
ATOM 1592 C C . LYS A 1 212 ? -1.543 -24.050 -59.637 1.00 41.06 212 LYS A C 1
ATOM 1594 O O . LYS A 1 212 ? -1.245 -23.689 -60.767 1.00 41.06 212 LYS A O 1
ATOM 1599 N N . HIS A 1 213 ? -0.715 -23.964 -58.594 1.00 40.09 213 HIS A N 1
ATOM 1600 C CA . HIS A 1 213 ? 0.738 -24.091 -58.731 1.00 40.09 213 HIS A CA 1
ATOM 1601 C C . HIS A 1 213 ? 1.385 -24.611 -57.442 1.00 40.09 213 HIS A C 1
ATOM 1603 O O . HIS A 1 213 ? 1.467 -23.948 -56.417 1.00 40.09 213 HIS A O 1
ATOM 1609 N N . THR A 1 214 ? 1.843 -25.851 -57.561 1.00 38.22 214 THR A N 1
ATOM 1610 C CA . THR A 1 214 ? 2.824 -26.549 -56.740 1.00 38.22 214 THR A CA 1
ATOM 1611 C C . THR A 1 214 ? 4.171 -25.833 -56.816 1.00 38.22 214 THR A C 1
ATOM 1613 O O . THR A 1 214 ? 4.677 -25.663 -57.925 1.00 38.22 214 THR A O 1
ATOM 1616 N N . ARG A 1 215 ? 4.794 -25.509 -55.676 1.00 39.66 215 ARG A N 1
ATOM 1617 C CA . ARG A 1 215 ? 6.255 -25.598 -55.531 1.00 39.66 215 ARG A CA 1
ATOM 1618 C C . ARG A 1 215 ? 6.667 -25.620 -54.061 1.00 39.66 215 ARG A C 1
ATOM 1620 O O . ARG A 1 215 ? 6.669 -24.606 -53.378 1.00 39.66 215 ARG A O 1
ATOM 1627 N N . SER A 1 216 ? 7.033 -26.812 -53.617 1.00 37.94 216 SER A N 1
ATOM 1628 C CA . SER A 1 216 ? 7.821 -27.066 -52.422 1.00 37.94 216 SER A CA 1
ATOM 1629 C C . SER A 1 216 ? 9.246 -26.558 -52.650 1.00 37.94 216 SER A C 1
ATOM 1631 O O . SER A 1 216 ? 9.852 -26.878 -53.675 1.00 37.94 216 SER A O 1
ATOM 1633 N N . THR A 1 217 ? 9.801 -25.826 -51.690 1.00 36.25 217 THR A N 1
ATOM 1634 C CA . THR A 1 217 ? 11.250 -25.620 -51.580 1.00 36.25 217 THR A CA 1
ATOM 1635 C C . THR A 1 217 ? 11.659 -25.829 -50.135 1.00 36.25 217 THR A C 1
ATOM 1637 O O . THR A 1 217 ? 11.539 -24.956 -49.286 1.00 36.25 217 THR A O 1
ATOM 1640 N N . THR A 1 218 ? 12.102 -27.057 -49.895 1.00 35.53 218 THR A N 1
ATOM 1641 C CA . THR A 1 218 ? 12.985 -27.472 -48.816 1.00 35.53 218 THR A CA 1
ATOM 1642 C C . THR A 1 218 ? 14.314 -26.738 -48.957 1.00 35.53 218 THR A C 1
ATOM 1644 O O . THR A 1 218 ? 14.939 -26.802 -50.014 1.00 35.53 218 THR A O 1
ATOM 1647 N N . SER A 1 219 ? 14.780 -26.105 -47.889 1.00 37.00 219 SER A N 1
ATOM 1648 C CA . SER A 1 219 ? 16.195 -25.778 -47.732 1.00 37.00 219 SER A CA 1
ATOM 1649 C C . SER A 1 219 ? 16.561 -25.878 -46.261 1.00 37.00 219 SER A C 1
ATOM 1651 O O . SER A 1 219 ? 16.348 -24.966 -45.469 1.00 37.00 219 SER A O 1
ATOM 1653 N N . SER A 1 220 ? 17.079 -27.055 -45.932 1.00 38.41 220 SER A N 1
ATOM 1654 C CA . SER A 1 220 ? 17.908 -27.332 -44.774 1.00 38.41 220 SER A CA 1
ATOM 1655 C C . SER A 1 220 ? 19.237 -26.592 -44.925 1.00 38.41 220 SER A C 1
ATOM 1657 O O . SER A 1 220 ? 19.873 -26.691 -45.974 1.00 38.41 220 SER A O 1
ATOM 1659 N N . SER A 1 221 ? 19.707 -25.940 -43.869 1.00 37.72 221 SER A N 1
ATOM 1660 C CA . SER A 1 221 ? 21.133 -25.660 -43.705 1.00 37.72 221 SER A CA 1
ATOM 1661 C C . SER A 1 221 ? 21.497 -25.704 -42.230 1.00 37.72 221 SER A C 1
ATOM 1663 O O . SER A 1 221 ? 21.211 -24.803 -41.448 1.00 37.72 221 SER A O 1
ATOM 1665 N N . THR A 1 222 ? 22.108 -26.829 -41.895 1.00 34.38 222 THR A N 1
ATOM 1666 C CA . THR A 1 222 ? 22.945 -27.100 -40.738 1.00 34.38 222 THR A CA 1
ATOM 1667 C C . THR A 1 222 ? 24.255 -26.324 -40.882 1.00 34.38 222 THR A C 1
ATOM 1669 O O . THR A 1 222 ? 24.902 -26.438 -41.920 1.00 34.38 222 THR A O 1
ATOM 1672 N N . SER A 1 223 ? 24.694 -25.615 -39.842 1.00 38.72 223 SER A N 1
ATOM 1673 C CA . SER A 1 223 ? 26.124 -25.377 -39.604 1.00 38.72 223 SER A CA 1
ATOM 1674 C C . SER A 1 223 ? 26.373 -24.968 -38.154 1.00 38.72 223 SER A C 1
ATOM 1676 O O . SER A 1 223 ? 26.020 -23.882 -37.706 1.00 38.72 223 SER A O 1
ATOM 1678 N N . THR A 1 224 ? 26.986 -25.912 -37.455 1.00 37.28 224 THR A N 1
ATOM 1679 C CA . THR A 1 224 ? 27.787 -25.816 -36.236 1.00 37.28 224 THR A CA 1
ATOM 1680 C C . THR A 1 224 ? 28.980 -24.871 -36.385 1.00 37.28 224 THR A C 1
ATOM 1682 O O . THR A 1 224 ? 29.663 -24.966 -37.402 1.00 37.28 224 THR A O 1
ATOM 1685 N N . SER A 1 225 ? 29.329 -24.125 -35.332 1.00 38.50 225 SER A N 1
ATOM 1686 C CA . SER A 1 225 ? 30.729 -23.951 -34.896 1.00 38.50 225 SER A CA 1
ATOM 1687 C C . SER A 1 225 ? 30.827 -23.144 -33.598 1.00 38.50 225 SER A C 1
ATOM 1689 O O . SER A 1 225 ? 30.286 -22.048 -33.483 1.00 38.50 225 SER A O 1
ATOM 1691 N N . SER A 1 226 ? 31.529 -23.754 -32.649 1.00 47.81 226 SER A N 1
ATOM 1692 C CA . SER A 1 226 ? 32.068 -23.262 -31.383 1.00 47.81 226 SER A CA 1
ATOM 1693 C C . SER A 1 226 ? 32.944 -22.013 -31.540 1.00 47.81 226 SER A C 1
ATOM 1695 O O . SER A 1 226 ? 33.556 -21.855 -32.587 1.00 47.81 226 SER A O 1
ATOM 1697 N N . ASP A 1 227 ? 33.052 -21.182 -30.495 1.00 40.28 227 ASP A N 1
ATOM 1698 C CA . ASP A 1 227 ? 34.335 -20.849 -29.841 1.00 40.28 227 ASP A CA 1
ATOM 1699 C C . ASP A 1 227 ? 34.187 -19.749 -28.768 1.00 40.28 227 ASP A C 1
ATOM 1701 O O . ASP A 1 227 ? 33.532 -18.725 -28.950 1.00 40.28 227 ASP A O 1
ATOM 1705 N N . ALA A 1 228 ? 34.845 -19.985 -27.635 1.00 38.47 228 ALA A N 1
ATOM 1706 C CA . ALA A 1 228 ? 35.130 -19.075 -26.524 1.00 38.47 228 ALA A CA 1
ATOM 1707 C C . ALA A 1 228 ? 36.578 -19.363 -26.065 1.00 38.47 228 ALA A C 1
ATOM 1709 O O . ALA A 1 228 ? 37.098 -20.427 -26.405 1.00 38.47 228 ALA A O 1
ATOM 1710 N N . PRO A 1 229 ? 37.173 -18.614 -25.117 1.00 61.03 229 PRO A N 1
ATOM 1711 C CA . PRO A 1 229 ? 37.416 -17.171 -24.993 1.00 61.03 229 PRO A CA 1
ATOM 1712 C C . PRO A 1 229 ? 38.951 -16.884 -25.054 1.00 61.03 229 PRO A C 1
ATOM 1714 O O . PRO A 1 229 ? 39.711 -17.758 -25.475 1.00 61.03 229 PRO A O 1
ATOM 1717 N N . PRO A 1 230 ? 39.465 -15.707 -24.618 1.00 53.06 230 PRO A N 1
ATOM 1718 C CA . PRO A 1 230 ? 40.085 -15.709 -23.283 1.00 53.06 230 PRO A CA 1
ATOM 1719 C C . PRO A 1 230 ? 40.076 -14.385 -22.487 1.00 53.06 230 PRO A C 1
ATOM 1721 O O . PRO A 1 230 ? 39.909 -13.277 -22.990 1.00 53.06 230 PRO A O 1
ATOM 1724 N N . SER A 1 231 ? 40.341 -14.582 -21.197 1.00 41.31 231 SER A N 1
ATOM 1725 C CA . SER A 1 231 ? 40.543 -13.658 -20.083 1.00 41.31 231 SER A CA 1
ATOM 1726 C C . SER A 1 231 ? 41.814 -12.802 -20.192 1.00 41.31 231 SER A C 1
ATOM 1728 O O . SER A 1 231 ? 42.871 -13.311 -20.564 1.00 41.31 231 SER A O 1
ATOM 1730 N N . ILE A 1 232 ? 41.769 -11.544 -19.727 1.00 44.16 232 ILE A N 1
ATOM 1731 C CA . ILE A 1 232 ? 42.970 -10.761 -19.380 1.00 44.16 232 ILE A CA 1
ATOM 1732 C C . ILE A 1 232 ? 42.759 -10.041 -18.042 1.00 44.16 232 ILE A C 1
ATOM 1734 O O . ILE A 1 232 ? 42.026 -9.062 -17.941 1.00 44.16 232 ILE A O 1
ATOM 1738 N N . SER A 1 233 ? 43.480 -10.513 -17.026 1.00 39.88 233 SER A N 1
ATOM 1739 C CA . SER A 1 233 ? 43.755 -9.810 -15.773 1.00 39.88 233 SER A CA 1
ATOM 1740 C C . SER A 1 233 ? 44.803 -8.717 -15.996 1.00 39.88 233 SER A C 1
ATOM 1742 O O . SER A 1 233 ? 45.850 -8.988 -16.588 1.00 39.88 233 SER A O 1
ATOM 1744 N N . LYS A 1 234 ? 44.613 -7.517 -15.432 1.00 47.19 234 LYS A N 1
ATOM 1745 C CA . LYS A 1 234 ? 45.725 -6.590 -15.163 1.00 47.19 234 LYS A CA 1
ATOM 1746 C C . LYS A 1 234 ? 45.557 -5.858 -13.833 1.00 47.19 234 LYS A C 1
ATOM 1748 O O . LYS A 1 234 ? 44.488 -5.410 -13.451 1.00 47.19 234 LYS A O 1
ATOM 1753 N N . LYS A 1 235 ? 46.697 -5.802 -13.154 1.00 38.59 235 LYS A N 1
ATOM 1754 C CA . LYS A 1 235 ? 47.008 -5.443 -11.771 1.00 38.59 235 LYS A CA 1
ATOM 1755 C C . LYS A 1 235 ? 47.831 -4.150 -11.793 1.00 38.59 235 LYS A C 1
ATOM 1757 O O . LYS A 1 235 ? 48.792 -4.097 -12.559 1.00 38.59 235 LYS A O 1
ATOM 1762 N N . ARG A 1 236 ? 47.505 -3.158 -10.955 1.00 38.84 236 ARG A N 1
ATOM 1763 C CA . ARG A 1 236 ? 48.396 -2.058 -10.497 1.00 38.84 236 ARG A CA 1
ATOM 1764 C C . ARG A 1 236 ? 47.634 -1.210 -9.461 1.00 38.84 236 ARG A C 1
ATOM 1766 O O . ARG A 1 236 ? 46.604 -0.662 -9.809 1.00 38.84 236 ARG A O 1
ATOM 1773 N N . THR A 1 237 ? 47.879 -1.288 -8.150 1.00 36.03 237 THR A N 1
ATOM 1774 C CA . THR A 1 237 ? 48.926 -0.636 -7.321 1.00 36.03 237 THR A CA 1
ATOM 1775 C C . THR A 1 237 ? 49.175 0.853 -7.589 1.00 36.03 237 THR A C 1
ATOM 1777 O O . THR A 1 237 ? 49.841 1.176 -8.571 1.00 36.03 237 THR A O 1
ATOM 1780 N N . GLY A 1 238 ? 48.816 1.694 -6.607 1.00 31.75 238 GLY A N 1
ATOM 1781 C CA . GLY A 1 238 ? 49.750 2.669 -6.025 1.00 31.75 238 GLY A CA 1
ATOM 1782 C C . GLY A 1 238 ? 49.342 4.149 -5.991 1.00 31.75 238 GLY A C 1
ATOM 1783 O O . GLY A 1 238 ? 49.370 4.805 -7.023 1.00 31.75 238 GLY A O 1
ATOM 1784 N N . SER A 1 239 ? 49.178 4.651 -4.756 1.00 34.12 239 SER A N 1
ATOM 1785 C CA . SER A 1 239 ? 49.708 5.935 -4.241 1.00 34.12 239 SER A CA 1
ATOM 1786 C C . SER A 1 239 ? 48.804 7.180 -4.181 1.00 34.12 239 SER A C 1
ATOM 1788 O O . SER A 1 239 ? 48.642 7.916 -5.143 1.00 34.12 239 SER A O 1
ATOM 1790 N N . THR A 1 240 ? 48.306 7.419 -2.963 1.00 37.62 240 THR A N 1
ATOM 1791 C CA . THR A 1 240 ? 48.452 8.620 -2.113 1.00 37.62 240 THR A CA 1
ATOM 1792 C C . THR A 1 240 ? 48.770 9.977 -2.757 1.00 37.62 240 THR A C 1
ATOM 1794 O O . THR A 1 240 ? 49.879 10.186 -3.239 1.00 37.62 240 THR A O 1
ATOM 1797 N N . SER A 1 241 ? 47.904 10.963 -2.502 1.00 38.59 241 SER A N 1
ATOM 1798 C CA . SER A 1 241 ? 48.336 12.306 -2.086 1.00 38.59 241 SER A CA 1
ATOM 1799 C C . SER A 1 241 ? 47.228 13.053 -1.343 1.00 38.59 241 SER A C 1
ATOM 1801 O O . SER A 1 241 ? 46.136 13.280 -1.854 1.00 38.59 241 SER A O 1
ATOM 1803 N N . THR A 1 242 ? 47.582 13.414 -0.118 1.00 35.09 242 THR A N 1
ATOM 1804 C CA . THR A 1 242 ? 46.983 14.361 0.815 1.00 35.09 242 THR A CA 1
ATOM 1805 C C . THR A 1 242 ? 46.895 15.768 0.221 1.00 35.09 242 THR A C 1
ATOM 1807 O O . THR A 1 242 ? 47.882 16.250 -0.329 1.00 35.09 242 THR A O 1
ATOM 1810 N N . SER A 1 243 ? 45.793 16.479 0.460 1.00 37.94 243 SER A N 1
ATOM 1811 C CA . SER A 1 243 ? 45.819 17.943 0.569 1.00 37.94 243 SER A CA 1
ATOM 1812 C C . SER A 1 243 ? 44.618 18.445 1.363 1.00 37.94 243 SER A C 1
ATOM 1814 O O . SER A 1 243 ? 43.484 18.465 0.893 1.00 37.94 243 SER A O 1
ATOM 1816 N N . SER A 1 244 ? 44.923 18.836 2.593 1.00 40.50 244 SER A N 1
ATOM 1817 C CA . SER A 1 244 ? 44.115 19.633 3.501 1.00 40.50 244 SER A CA 1
ATOM 1818 C C . SER A 1 244 ? 43.909 21.040 2.938 1.00 40.50 244 SER A C 1
ATOM 1820 O O . SER A 1 244 ? 44.851 21.638 2.421 1.00 40.50 244 SER A O 1
ATOM 1822 N N . SER A 1 245 ? 42.731 21.622 3.144 1.00 40.56 245 SER A N 1
ATOM 1823 C CA . SER A 1 245 ? 42.627 23.063 3.377 1.00 40.56 245 SER A CA 1
ATOM 1824 C C . SER A 1 245 ? 41.459 23.361 4.312 1.00 40.56 245 SER A C 1
ATOM 1826 O O . SER A 1 245 ? 40.392 22.758 4.243 1.00 40.56 245 SER A O 1
ATOM 1828 N N . THR A 1 246 ? 41.761 24.250 5.246 1.00 37.06 246 THR A N 1
ATOM 1829 C CA . THR A 1 246 ? 41.004 24.658 6.422 1.00 37.06 246 THR A CA 1
ATOM 1830 C C . THR A 1 246 ? 40.618 26.118 6.213 1.00 37.06 246 THR A C 1
ATOM 1832 O O . THR A 1 246 ? 41.504 26.908 5.889 1.00 37.06 246 THR A O 1
ATOM 1835 N N . SER A 1 247 ? 39.359 26.511 6.422 1.00 36.44 247 SER A N 1
ATOM 1836 C CA . SER A 1 247 ? 38.927 27.901 6.707 1.00 36.44 247 SER A CA 1
ATOM 1837 C C . SER A 1 247 ? 37.483 27.828 7.249 1.00 36.44 247 SER A C 1
ATOM 1839 O O . SER A 1 247 ? 36.635 27.268 6.567 1.00 36.44 247 SER A O 1
ATOM 1841 N N . THR A 1 248 ? 37.205 28.064 8.543 1.00 34.41 248 THR A N 1
ATOM 1842 C CA . THR A 1 248 ? 36.790 29.360 9.158 1.00 34.41 248 THR A CA 1
ATOM 1843 C C . THR A 1 248 ? 35.533 29.963 8.513 1.00 34.41 248 THR A C 1
ATOM 1845 O O . THR A 1 248 ? 35.496 30.064 7.298 1.00 34.41 248 THR A O 1
ATOM 1848 N N . SER A 1 249 ? 34.519 30.517 9.174 1.00 36.28 249 SER A N 1
ATOM 1849 C CA . SER A 1 249 ? 34.078 30.695 10.566 1.00 36.28 249 SER A CA 1
ATOM 1850 C C . SER A 1 249 ? 32.856 31.638 10.491 1.00 36.28 249 SER A C 1
ATOM 1852 O O . SER A 1 249 ? 32.832 32.488 9.604 1.00 36.28 249 SER A O 1
ATOM 1854 N N . SER A 1 250 ? 31.964 31.559 11.484 1.00 38.00 250 SER A N 1
ATOM 1855 C CA . SER A 1 250 ? 31.105 32.651 11.994 1.00 38.00 250 SER A CA 1
ATOM 1856 C C . SER A 1 250 ? 29.743 32.942 11.339 1.00 38.00 250 SER A C 1
ATOM 1858 O O . SER A 1 250 ? 29.639 33.257 10.159 1.00 38.00 250 SER A O 1
ATOM 1860 N N . ASP A 1 251 ? 28.728 32.857 12.209 1.00 41.47 251 ASP A N 1
ATOM 1861 C CA . ASP A 1 251 ? 27.613 33.789 12.444 1.00 41.47 251 ASP A CA 1
ATOM 1862 C C . ASP A 1 251 ? 27.311 34.870 11.395 1.00 41.47 251 ASP A C 1
ATOM 1864 O O . ASP A 1 251 ? 28.150 35.732 11.169 1.00 41.47 251 ASP A O 1
ATOM 1868 N N . GLU A 1 252 ? 26.057 34.934 10.915 1.00 35.62 252 GLU A N 1
ATOM 1869 C CA . GLU A 1 252 ? 25.224 36.141 11.081 1.00 35.62 252 GLU A CA 1
ATOM 1870 C C . GLU A 1 252 ? 23.743 35.904 10.698 1.00 35.62 252 GLU A C 1
ATOM 1872 O O . GLU A 1 252 ? 23.395 35.412 9.627 1.00 35.62 252 GLU A O 1
ATOM 1877 N N . SER A 1 253 ? 22.837 36.299 11.585 1.00 42.47 253 SER A N 1
ATOM 1878 C CA . SER A 1 253 ? 21.426 36.638 11.341 1.00 42.47 253 SER A CA 1
ATOM 1879 C C . SER A 1 253 ? 21.066 37.718 12.368 1.00 42.47 253 SER A C 1
ATOM 1881 O O . SER A 1 253 ? 21.649 37.688 13.453 1.00 42.47 253 SER A O 1
ATOM 1883 N N . PRO A 1 254 ? 20.057 38.591 12.179 1.00 53.59 254 PRO A N 1
ATOM 1884 C CA . PRO A 1 254 ? 19.362 39.078 10.980 1.00 53.59 254 PRO A CA 1
ATOM 1885 C C . PRO A 1 254 ? 19.404 40.634 10.919 1.00 53.59 254 PRO A C 1
ATOM 1887 O O . PRO A 1 254 ? 20.108 41.272 11.705 1.00 53.59 254 PRO A O 1
ATOM 1890 N N . PRO A 1 255 ? 18.582 41.291 10.073 1.00 53.69 255 PRO A N 1
ATOM 1891 C CA . PRO A 1 255 ? 17.809 42.389 10.663 1.00 53.69 255 PRO A CA 1
ATOM 1892 C C . PRO A 1 255 ? 16.317 42.422 10.303 1.00 53.69 255 PRO A C 1
ATOM 1894 O O . PRO A 1 255 ? 15.885 42.234 9.168 1.00 53.69 255 PRO A O 1
ATOM 1897 N N . SER A 1 256 ? 15.554 42.766 11.337 1.00 46.81 256 SER A N 1
ATOM 1898 C CA . SER A 1 256 ? 14.168 43.225 11.362 1.00 46.81 256 SER A CA 1
ATOM 1899 C C . SER A 1 256 ? 13.968 44.546 10.611 1.00 46.81 256 SER A C 1
ATOM 1901 O O . SER A 1 256 ? 14.835 45.416 10.676 1.00 46.81 256 SER A O 1
ATOM 1903 N N . ASN A 1 257 ? 12.781 44.765 10.025 1.00 36.25 257 ASN A N 1
ATOM 1904 C CA . ASN A 1 257 ? 12.188 46.109 9.894 1.00 36.25 257 ASN A CA 1
ATOM 1905 C C . ASN A 1 257 ? 10.679 46.081 9.524 1.00 36.25 257 ASN A C 1
ATOM 1907 O O . ASN A 1 257 ? 10.159 45.012 9.210 1.00 36.25 257 ASN A O 1
ATOM 1911 N N . PRO A 1 258 ? 9.923 47.200 9.654 1.00 52.94 258 PRO A N 1
ATOM 1912 C CA . PRO A 1 258 ? 8.731 47.207 10.502 1.00 52.94 258 PRO A CA 1
ATOM 1913 C C . PRO A 1 258 ? 7.433 47.739 9.846 1.00 52.94 258 PRO A C 1
ATOM 1915 O O . PRO A 1 258 ? 7.434 48.392 8.810 1.00 52.94 258 PRO A O 1
ATOM 1918 N N . ILE A 1 259 ? 6.326 47.511 10.568 1.00 39.38 259 ILE A N 1
ATOM 1919 C CA . ILE A 1 259 ? 5.136 48.368 10.770 1.00 39.38 259 ILE A CA 1
ATOM 1920 C C . ILE A 1 259 ? 4.507 49.044 9.532 1.00 39.38 259 ILE A C 1
ATOM 1922 O O . ILE A 1 259 ? 5.001 50.054 9.034 1.00 39.38 259 ILE A O 1
ATOM 1926 N N . LYS A 1 260 ? 3.236 48.702 9.256 1.00 41.22 260 LYS A N 1
ATOM 1927 C CA . LYS A 1 260 ? 2.215 49.726 8.960 1.00 41.22 260 LYS A CA 1
ATOM 1928 C C . LYS A 1 260 ? 0.835 49.380 9.529 1.00 41.22 260 LYS A C 1
ATOM 1930 O O . LYS A 1 260 ? 0.248 48.341 9.264 1.00 41.22 260 LYS A O 1
ATOM 1935 N N . LYS A 1 261 ? 0.366 50.326 10.345 1.00 42.56 261 LYS A N 1
ATOM 1936 C CA . LYS A 1 261 ? -0.898 50.416 11.082 1.00 42.56 261 LYS A CA 1
ATOM 1937 C C . LYS A 1 261 ? -2.117 50.456 10.152 1.00 42.56 261 LYS A C 1
ATOM 1939 O O . LYS A 1 261 ? -2.094 51.204 9.179 1.00 42.56 261 LYS A O 1
ATOM 1944 N N . ARG A 1 262 ? -3.232 49.846 10.574 1.00 35.47 262 ARG A N 1
ATOM 1945 C CA . ARG A 1 262 ? -4.590 50.393 10.379 1.00 35.47 262 ARG A CA 1
ATOM 1946 C C . ARG A 1 262 ? -5.572 49.831 11.424 1.00 35.47 262 ARG A C 1
ATOM 1948 O O . ARG A 1 262 ? -5.690 48.631 11.609 1.00 35.47 262 ARG A O 1
ATOM 1955 N N . LYS A 1 263 ? -6.240 50.753 12.113 1.00 39.56 263 LYS A N 1
ATOM 1956 C CA . LYS A 1 263 ? -7.411 50.663 13.016 1.00 39.56 263 LYS A CA 1
ATOM 1957 C C . LYS A 1 263 ? -8.193 51.982 12.779 1.00 39.56 263 LYS A C 1
ATOM 1959 O O . LYS A 1 263 ? -7.561 52.901 12.244 1.00 39.56 263 LYS A O 1
ATOM 1964 N N . PRO A 1 264 ? -9.433 52.200 13.269 1.00 55.97 264 PRO A N 1
ATOM 1965 C CA . PRO A 1 264 ? -10.451 51.279 13.809 1.00 55.97 264 PRO A CA 1
ATOM 1966 C C . PRO A 1 264 ? -11.906 51.603 13.338 1.00 55.97 264 PRO A C 1
ATOM 1968 O O . PRO A 1 264 ? -12.141 52.622 12.701 1.00 55.97 264 PRO A O 1
ATOM 1971 N N . ALA A 1 265 ? -12.887 50.782 13.739 1.00 35.53 265 ALA A N 1
ATOM 1972 C CA . ALA A 1 265 ? -14.285 51.164 14.045 1.00 35.53 265 ALA A CA 1
ATOM 1973 C C . ALA A 1 265 ? -14.907 50.006 14.863 1.00 35.53 265 ALA A C 1
ATOM 1975 O O . ALA A 1 265 ? -14.969 48.887 14.370 1.00 35.53 265 ALA A O 1
ATOM 1976 N N . GLN A 1 266 ? -14.997 50.084 16.195 1.00 40.16 266 GLN A N 1
ATOM 1977 C CA . GLN A 1 266 ? -16.147 50.540 16.998 1.00 40.16 266 GLN A CA 1
ATOM 1978 C C . GLN A 1 266 ? -17.526 50.037 16.542 1.00 40.16 266 GLN A C 1
ATOM 1980 O O . GLN A 1 266 ? -18.102 50.609 15.627 1.00 40.16 266 GLN A O 1
ATOM 1985 N N . VAL A 1 267 ? -18.090 49.092 17.309 1.00 37.62 267 VAL A N 1
ATOM 1986 C CA . VAL A 1 267 ? -19.486 49.131 17.779 1.00 37.62 267 VAL A CA 1
ATOM 1987 C C . VAL A 1 267 ? -19.510 48.647 19.237 1.00 37.62 267 VAL A C 1
ATOM 1989 O O . VAL A 1 267 ? -18.943 47.608 19.569 1.00 37.62 267 VAL A O 1
ATOM 1992 N N . GLN A 1 268 ? -20.094 49.483 20.098 1.00 41.03 268 GLN A N 1
ATOM 1993 C CA . GLN A 1 268 ? -20.378 49.284 21.524 1.00 41.03 268 GLN A CA 1
ATOM 1994 C C . GLN A 1 268 ? -21.622 48.393 21.690 1.00 41.03 268 GLN A C 1
ATOM 1996 O O . GLN A 1 268 ? -22.467 48.359 20.800 1.00 41.03 268 GLN A O 1
ATOM 2001 N N . SER A 1 269 ? -21.752 47.620 22.770 1.00 39.06 269 SER A N 1
ATOM 2002 C CA . SER A 1 269 ? -22.648 47.888 23.926 1.00 39.06 269 SER A CA 1
ATOM 2003 C C . SER A 1 269 ? -23.202 46.510 24.351 1.00 39.06 269 SER A C 1
ATOM 2005 O O . SER A 1 269 ? -23.380 45.673 23.477 1.00 39.06 269 SER A O 1
ATOM 2007 N N . THR A 1 270 ? -23.514 46.120 25.590 1.00 36.78 270 THR A N 1
ATOM 2008 C CA . THR A 1 270 ? -23.607 46.750 26.921 1.00 36.78 270 THR A CA 1
ATOM 2009 C C . THR A 1 270 ? -23.918 45.624 27.934 1.00 36.78 270 THR A C 1
ATOM 2011 O O . THR A 1 270 ? -24.686 44.736 27.587 1.00 36.78 270 THR A O 1
ATOM 2014 N N . THR A 1 271 ? -23.320 45.694 29.139 1.00 39.22 271 THR A N 1
ATOM 2015 C CA . THR A 1 271 ? -23.859 45.431 30.514 1.00 39.22 271 THR A CA 1
ATOM 2016 C C . THR A 1 271 ? -24.858 44.273 30.742 1.00 39.22 271 THR A C 1
ATOM 2018 O O . THR A 1 271 ? -25.841 44.160 30.025 1.00 39.22 271 THR A O 1
ATOM 2021 N N . SER A 1 272 ? -24.747 43.412 31.764 1.00 41.84 272 SER A N 1
ATOM 2022 C CA . SER A 1 272 ? -24.708 43.660 33.232 1.00 41.84 272 SER A CA 1
ATOM 2023 C C . SER A 1 272 ? -24.341 42.322 33.925 1.00 41.84 272 SER A C 1
ATOM 2025 O O . SER A 1 272 ? -24.809 41.289 33.465 1.00 41.84 272 SER A O 1
ATOM 2027 N N . ALA A 1 273 ? -23.388 42.191 34.856 1.00 41.75 273 ALA A N 1
ATOM 2028 C CA . ALA A 1 273 ? -23.308 42.621 36.265 1.00 41.75 273 ALA A CA 1
ATOM 2029 C C . ALA A 1 273 ? -24.189 41.844 37.281 1.00 41.75 273 ALA A C 1
ATOM 2031 O O . ALA A 1 273 ? -25.390 41.712 37.079 1.00 41.75 273 ALA A O 1
ATOM 2032 N N . ALA A 1 274 ? -23.537 41.502 38.412 1.00 38.22 274 ALA A N 1
ATOM 2033 C CA . ALA A 1 274 ? -23.990 41.010 39.733 1.00 38.22 274 ALA A CA 1
ATOM 2034 C C . ALA A 1 274 ? -23.824 39.485 39.960 1.00 38.22 274 ALA A C 1
ATOM 2036 O O . ALA A 1 274 ? -24.489 38.692 39.313 1.00 38.22 274 ALA A O 1
ATOM 2037 N N . ALA A 1 275 ? -22.815 39.003 40.703 1.00 42.22 275 ALA A N 1
ATOM 2038 C CA . ALA A 1 275 ? -22.517 39.116 42.147 1.00 42.22 275 ALA A CA 1
ATOM 2039 C C . ALA A 1 275 ? -23.113 37.956 42.967 1.00 42.22 275 ALA A C 1
ATOM 2041 O O . ALA A 1 275 ? -24.322 37.897 43.123 1.00 42.22 275 ALA A O 1
ATOM 2042 N N . SER A 1 276 ? -22.254 37.116 43.555 1.00 43.03 276 SER A N 1
ATOM 2043 C CA . SER A 1 276 ? -22.206 36.864 45.007 1.00 43.03 276 SER A CA 1
ATOM 2044 C C . SER A 1 276 ? -21.153 35.803 45.332 1.00 43.03 276 SER A C 1
ATOM 2046 O O . SER A 1 276 ? -21.126 34.724 44.746 1.00 43.03 276 SER A O 1
ATOM 2048 N N . SER A 1 277 ? -20.290 36.156 46.272 1.00 51.50 277 SER A N 1
ATOM 2049 C CA . SER A 1 277 ? -19.382 35.293 47.016 1.00 51.50 277 SER A CA 1
ATOM 2050 C C . SER A 1 277 ? -20.151 34.200 47.758 1.00 51.50 277 SER A C 1
ATOM 2052 O O . SER A 1 277 ? -21.221 34.502 48.269 1.00 51.50 277 SER A O 1
ATOM 2054 N N . ASP A 1 278 ? -19.573 33.005 47.899 1.00 49.03 278 ASP A N 1
ATOM 2055 C CA . ASP A 1 278 ? -19.542 32.335 49.199 1.00 49.03 278 ASP A CA 1
ATOM 2056 C C . ASP A 1 278 ? -18.417 31.298 49.292 1.00 49.03 278 ASP A C 1
ATOM 2058 O O . ASP A 1 278 ? -18.030 30.623 48.338 1.00 49.03 278 ASP A O 1
ATOM 2062 N N . ASP A 1 279 ? -17.872 31.299 50.496 1.00 49.78 279 ASP A N 1
ATOM 2063 C CA . ASP A 1 279 ? -16.720 30.615 51.047 1.00 49.78 279 ASP A CA 1
ATOM 2064 C C . ASP A 1 279 ? -17.078 29.167 51.417 1.00 49.78 279 ASP A C 1
ATOM 2066 O O . ASP A 1 279 ? -18.094 28.925 52.068 1.00 49.78 279 ASP A O 1
ATOM 2070 N N . SER A 1 280 ? -16.250 28.193 51.030 1.00 50.00 280 SER A N 1
ATOM 2071 C CA . SER A 1 280 ? -16.154 26.908 51.739 1.00 50.00 280 SER A CA 1
ATOM 2072 C C . SER A 1 280 ? -14.860 26.192 51.373 1.00 50.00 280 SER A C 1
ATOM 2074 O O . SER A 1 280 ? -14.765 25.433 50.410 1.00 50.00 280 SER A O 1
ATOM 2076 N N . SER A 1 281 ? -13.843 26.456 52.189 1.00 51.06 281 SER A N 1
ATOM 2077 C CA . SER A 1 281 ? -12.634 25.646 52.275 1.00 51.06 281 SER A CA 1
ATOM 2078 C C . SER A 1 281 ? -12.940 24.340 53.011 1.00 51.06 281 SER A C 1
ATOM 2080 O O . SER A 1 281 ? -13.092 24.335 54.231 1.00 51.06 281 SER A O 1
ATOM 2082 N N . THR A 1 282 ? -12.957 23.216 52.298 1.00 53.50 282 THR A N 1
ATOM 2083 C CA . THR A 1 282 ? -12.766 21.889 52.899 1.00 53.50 282 THR A CA 1
ATOM 2084 C C . THR A 1 282 ? -11.460 21.310 52.380 1.00 53.50 282 THR A C 1
ATOM 2086 O O . THR A 1 282 ? -11.339 20.968 51.205 1.00 53.50 282 THR A O 1
ATOM 2089 N N . GLY A 1 283 ? -10.464 21.247 53.264 1.00 52.72 283 GLY A N 1
ATOM 2090 C CA . GLY A 1 283 ? -9.178 20.621 52.995 1.00 52.72 283 GLY A CA 1
ATOM 2091 C C . GLY A 1 283 ? -9.348 19.132 52.715 1.00 52.72 283 GLY A C 1
ATOM 2092 O O . GLY A 1 283 ? -9.859 18.392 53.554 1.00 52.72 283 GLY A O 1
ATOM 2093 N N . ILE A 1 284 ? -8.899 18.701 51.539 1.00 50.03 284 ILE A N 1
ATOM 2094 C CA . ILE A 1 284 ? -8.784 17.289 51.190 1.00 50.03 284 ILE A CA 1
ATOM 2095 C C . ILE A 1 284 ? -7.351 16.871 51.511 1.00 50.03 284 ILE A C 1
ATOM 2097 O O . ILE A 1 284 ? -6.384 17.354 50.925 1.00 50.03 284 ILE A O 1
ATOM 2101 N N . VAL A 1 285 ? -7.238 16.007 52.513 1.00 54.59 285 VAL A N 1
ATOM 2102 C CA . VAL A 1 285 ? -6.004 15.355 52.940 1.00 54.59 285 VAL A CA 1
ATOM 2103 C C . VAL A 1 285 ? -5.597 14.367 51.847 1.00 54.59 285 VAL A C 1
ATOM 2105 O O . VAL A 1 285 ? -6.331 13.421 51.566 1.00 54.59 285 VAL A O 1
ATOM 2108 N N . SER A 1 286 ? -4.438 14.587 51.225 1.00 58.28 286 SER A N 1
ATOM 2109 C CA . SER A 1 286 ? -3.835 13.634 50.289 1.00 58.28 286 SER A CA 1
ATOM 2110 C C . SER A 1 286 ? -3.599 12.282 50.975 1.00 58.28 286 SER A C 1
ATOM 2112 O O . SER A 1 286 ? -2.980 12.257 52.043 1.00 58.28 286 SER A O 1
ATOM 2114 N N . PRO A 1 287 ? -4.030 11.150 50.393 1.00 62.19 287 PRO A N 1
ATOM 2115 C CA . PRO A 1 287 ? -3.689 9.842 50.926 1.00 62.19 287 PRO A CA 1
ATOM 2116 C C . PRO A 1 287 ? -2.204 9.539 50.686 1.00 62.19 287 PRO A C 1
ATOM 2118 O O . PRO A 1 287 ? -1.698 9.602 49.566 1.00 62.19 287 PRO A O 1
ATOM 2121 N N . THR A 1 288 ? -1.508 9.211 51.772 1.00 69.44 288 THR A N 1
ATOM 2122 C CA . THR A 1 288 ? -0.140 8.684 51.783 1.00 69.44 288 THR A CA 1
ATOM 2123 C C . THR A 1 288 ? -0.057 7.405 50.937 1.00 69.44 288 THR A C 1
ATOM 2125 O O . THR A 1 288 ? -0.854 6.491 51.165 1.00 69.44 288 THR A O 1
ATOM 2128 N N . PRO A 1 289 ? 0.897 7.284 49.996 1.00 67.50 289 PRO A N 1
ATOM 2129 C CA . PRO A 1 289 ? 1.077 6.060 49.223 1.00 67.50 289 PRO A CA 1
ATOM 2130 C C . PRO A 1 289 ? 1.545 4.907 50.121 1.00 67.50 289 PRO A C 1
ATOM 2132 O O . PRO A 1 289 ? 2.420 5.070 50.974 1.00 67.50 289 PRO A O 1
ATOM 2135 N N . ALA A 1 290 ? 0.941 3.734 49.925 1.00 73.69 290 ALA A N 1
ATOM 2136 C CA . ALA A 1 290 ? 1.289 2.513 50.639 1.00 73.69 290 ALA A CA 1
ATOM 2137 C C . ALA A 1 290 ? 2.728 2.057 50.304 1.00 73.69 290 ALA A C 1
ATOM 2139 O O . ALA A 1 290 ? 3.162 2.191 49.157 1.00 73.69 290 ALA A O 1
ATOM 2140 N N . PRO A 1 291 ? 3.479 1.508 51.277 1.00 72.50 291 PRO A N 1
ATOM 2141 C CA . PRO A 1 291 ? 4.826 1.000 51.044 1.00 72.50 291 PRO A CA 1
ATOM 2142 C C . PRO A 1 291 ? 4.812 -0.229 50.124 1.00 72.50 291 PRO A C 1
ATOM 2144 O O . PRO A 1 291 ? 3.970 -1.116 50.259 1.00 72.50 291 PRO A O 1
ATOM 2147 N N . ALA A 1 292 ? 5.772 -0.275 49.198 1.00 75.31 292 ALA A N 1
ATOM 2148 C CA . ALA A 1 292 ? 5.952 -1.376 48.259 1.00 75.31 292 ALA A CA 1
ATOM 2149 C C . ALA A 1 292 ? 6.252 -2.708 48.983 1.00 75.31 292 ALA A C 1
ATOM 2151 O O . ALA A 1 292 ? 6.972 -2.708 49.989 1.00 75.31 292 ALA A O 1
ATOM 2152 N N . PRO A 1 293 ? 5.740 -3.850 48.483 1.00 76.50 293 PRO A N 1
ATOM 2153 C CA . PRO A 1 293 ? 6.044 -5.158 49.049 1.00 76.50 293 PRO A CA 1
ATOM 2154 C C . PRO A 1 293 ? 7.524 -5.529 48.841 1.00 76.50 293 PRO A C 1
ATOM 2156 O O . PRO A 1 293 ? 8.129 -5.140 47.838 1.00 76.50 293 PRO A O 1
ATOM 2159 N N . PRO A 1 294 ? 8.126 -6.295 49.770 1.00 67.62 294 PRO A N 1
ATOM 2160 C CA . PRO A 1 294 ? 9.516 -6.712 49.665 1.00 67.62 294 PRO A CA 1
ATOM 2161 C C . PRO A 1 294 ? 9.710 -7.668 48.485 1.00 67.62 294 PRO A C 1
ATOM 2163 O O . PRO A 1 294 ? 9.039 -8.693 48.369 1.00 67.62 294 PRO A O 1
ATOM 2166 N N . VAL A 1 295 ? 10.671 -7.328 47.627 1.00 70.12 295 VAL A N 1
ATOM 2167 C CA . VAL A 1 295 ? 11.147 -8.168 46.527 1.00 70.12 295 VAL A CA 1
ATOM 2168 C C . VAL A 1 295 ? 11.771 -9.432 47.123 1.00 70.12 295 VAL A C 1
ATOM 2170 O O . VAL A 1 295 ? 12.804 -9.367 47.790 1.00 70.12 295 VAL A O 1
ATOM 2173 N N . GLN A 1 296 ? 11.138 -10.586 46.911 1.00 62.47 296 GLN A N 1
ATOM 2174 C CA . GLN A 1 296 ? 11.739 -11.875 47.239 1.00 62.47 296 GLN A CA 1
ATOM 2175 C C . GLN A 1 296 ? 12.814 -12.195 46.198 1.00 62.47 296 GLN A C 1
ATOM 2177 O O . GLN A 1 296 ? 12.516 -12.438 45.031 1.00 62.47 296 GLN A O 1
ATOM 2182 N N . ALA A 1 297 ? 14.074 -12.175 46.633 1.00 60.69 297 ALA A N 1
ATOM 2183 C CA . ALA A 1 297 ? 15.188 -12.704 45.865 1.00 60.69 297 ALA A CA 1
ATOM 2184 C C . ALA A 1 297 ? 15.037 -14.228 45.766 1.00 60.69 297 ALA A C 1
ATOM 2186 O O . ALA A 1 297 ? 15.092 -14.936 46.773 1.00 60.69 297 ALA A O 1
ATOM 2187 N N . VAL A 1 298 ? 14.820 -14.721 44.550 1.00 62.84 298 VAL A N 1
ATOM 2188 C CA . VAL A 1 298 ? 14.842 -16.150 44.242 1.00 62.84 298 VAL A CA 1
ATOM 2189 C C . VAL A 1 298 ? 16.312 -16.557 44.155 1.00 62.84 298 VAL A C 1
ATOM 2191 O O . VAL A 1 298 ? 17.046 -16.060 43.305 1.00 62.84 298 VAL A O 1
ATOM 2194 N N . ALA A 1 299 ? 16.758 -17.399 45.085 1.00 57.56 299 ALA A N 1
ATOM 2195 C CA . ALA A 1 299 ? 18.069 -18.027 45.025 1.00 57.56 299 ALA A CA 1
ATOM 2196 C C . ALA A 1 299 ? 18.000 -19.215 44.052 1.00 57.56 299 ALA A C 1
ATOM 2198 O O . ALA A 1 299 ? 17.230 -20.147 44.281 1.00 57.56 299 ALA A O 1
ATOM 2199 N N . GLU A 1 300 ? 18.784 -19.164 42.974 1.00 56.16 300 GLU A N 1
ATOM 2200 C CA . GLU A 1 300 ? 19.086 -20.332 42.140 1.00 56.16 300 GLU A CA 1
ATOM 2201 C C . GLU A 1 300 ? 19.904 -21.356 42.947 1.00 56.16 300 GLU A C 1
ATOM 2203 O O . GLU A 1 300 ? 20.872 -20.998 43.628 1.00 56.16 300 GLU A O 1
ATOM 2208 N N . MET A 1 301 ? 19.498 -22.624 42.851 1.00 57.56 301 MET A N 1
ATOM 2209 C CA . MET A 1 301 ? 20.290 -23.819 43.162 1.00 57.56 301 MET A CA 1
ATOM 2210 C C . MET A 1 301 ? 20.508 -24.604 41.875 1.00 57.56 301 MET A C 1
ATOM 2212 O O . MET A 1 301 ? 19.527 -24.720 41.107 1.00 57.56 301 MET A O 1
#

pLDDT: mean 70.93, std 23.45, range [31.75, 98.56]